Protein 1N67 (pdb70)

Sequence (332 aa):
GTDITNQLTNVTVGIDSGTTVYPHQAGYVKLNYGFSVPNSAVKGDTFKITVPKELNLNGVTSTAKVPPIMAGDQVLANGVIDSDGNVIYTFTDYVNTKDDVKATLTMPAYIDPENVKKTGNVTLATGIGSTTANKTVLVDYEKYGKFYNLSIKGTIDQIDKTNNTYRQTIYVNPSGDNVIAPVLTGNLKPNTDSNALIDQQNTSIKVYKVDNAADLSESYFVNPENFEDVTNSVNITFPNPNQYKVEFNTPDDQITTPYIVVVNGHIDPNSKGDLALRSTLYGYNSNIIWRSMSWDNEVAFNNGSGSGDGIDKPVVPEQPDEPGEIEPIPEK

CATH classification: 2.60.40.1280 (+1 more: 2.60.40.1290)

Structure (mmCIF, N/CA/C/O backbone):
data_1N67
#
_entry.id   1N67
#
_cell.length_a   38.700
_cell.length_b   80.540
_cell.length_c   113.890
_cell.angle_alpha   90.00
_cell.angle_beta   90.00
_cell.angle_gamma   90.00
#
_symmetry.space_group_name_H-M   'P 21 21 21'
#
loop_
_entity.id
_entity.type
_entity.pdbx_description
1 polymer 'Clumping Factor'
2 non-polymer 'MAGNESIUM ION'
3 water water
#
loop_
_atom_site.group_PDB
_atom_site.id
_atom_site.type_symbol
_atom_site.label_atom_id
_atom_site.label_alt_id
_atom_site.label_comp_id
_atom_site.label_asym_id
_atom_site.label_entity_id
_atom_site.label_seq_id
_atom_site.pdbx_PDB_ins_code
_atom_site.Cartn_x
_atom_site.Cartn_y
_atom_site.Cartn_z
_atom_site.occupancy
_atom_site.B_iso_or_equiv
_atom_site.auth_seq_id
_atom_site.auth_comp_id
_atom_site.auth_asym_id
_atom_site.auth_atom_id
_atom_site.pdbx_PDB_model_num
ATOM 1 N N . GLY A 1 28 ? 27.142 75.300 89.299 1.00 28.27 229 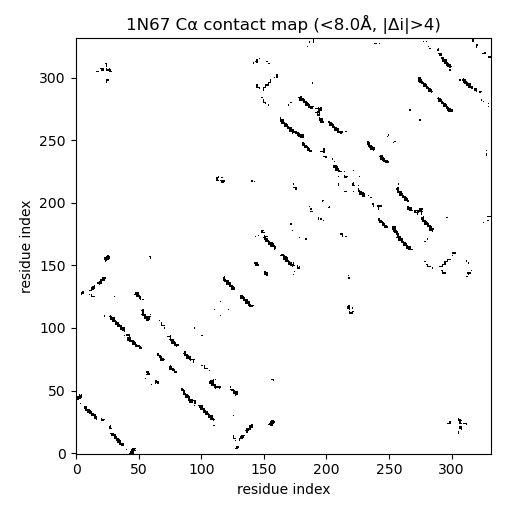GLY A N 1
ATOM 2 C CA . GLY A 1 28 ? 26.900 73.872 88.999 1.00 28.00 229 GLY A CA 1
ATOM 3 C C . GLY A 1 28 ? 25.635 73.374 89.664 1.00 28.54 229 GLY A C 1
ATOM 4 O O . GLY A 1 28 ? 25.623 72.310 90.283 1.00 29.87 229 GLY A O 1
ATOM 5 N N . THR A 1 29 ? 24.561 74.141 89.541 1.00 27.39 230 THR A N 1
ATOM 6 C CA . THR A 1 29 ? 23.296 73.748 90.141 1.00 27.37 230 THR A CA 1
ATOM 7 C C . THR A 1 29 ? 22.543 72.759 89.261 1.00 27.37 230 THR A C 1
ATOM 8 O O . THR A 1 29 ? 22.365 72.993 88.066 1.00 28.92 230 THR A O 1
ATOM 12 N N . ASP A 1 30 ? 22.105 71.653 89.854 1.00 26.90 231 ASP A N 1
ATOM 13 C CA . ASP A 1 30 ? 21.333 7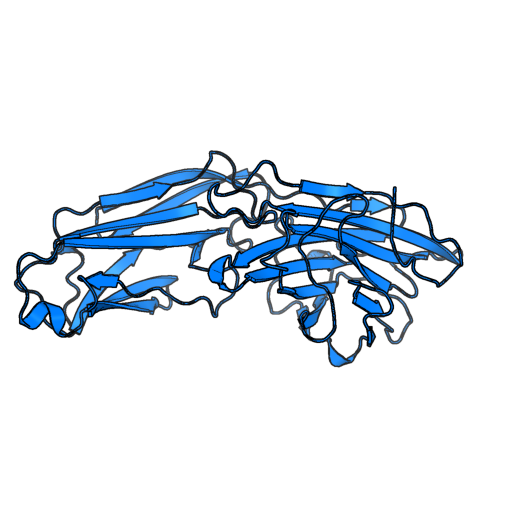0.660 89.119 1.00 25.85 231 ASP A CA 1
ATOM 14 C C . ASP A 1 30 ? 19.933 71.252 89.013 1.00 25.17 231 ASP A C 1
ATOM 15 O O . ASP A 1 30 ? 19.162 71.206 89.972 1.00 24.72 231 ASP A O 1
ATOM 20 N N . ILE A 1 31 ? 19.603 71.809 87.853 1.00 23.77 232 ILE A N 1
ATOM 21 C CA . ILE A 1 31 ? 18.294 72.425 87.669 1.00 22.12 232 ILE A CA 1
ATOM 22 C C . ILE A 1 31 ? 17.268 71.518 86.988 1.00 22.12 232 ILE A C 1
ATOM 23 O O . ILE A 1 31 ? 16.281 71.999 86.426 1.00 22.29 232 ILE A O 1
ATOM 28 N N . THR A 1 32 ? 17.493 70.207 87.054 1.00 20.82 233 THR A N 1
ATOM 29 C CA . THR A 1 32 ? 16.582 69.240 86.451 1.00 21.59 233 THR A CA 1
ATOM 30 C C . THR A 1 32 ? 15.132 69.544 86.825 1.00 22.98 233 THR A C 1
ATOM 31 O O . THR A 1 32 ? 14.252 69.596 85.960 1.00 23.44 233 THR A O 1
ATOM 35 N N . ASN A 1 33 ? 14.886 69.748 88.119 1.00 22.21 234 ASN A N 1
ATOM 36 C CA . ASN A 1 33 ? 13.537 70.027 88.598 1.00 23.71 234 ASN A CA 1
ATOM 37 C C . ASN A 1 33 ? 13.032 71.434 88.291 1.00 24.07 234 ASN A C 1
ATOM 38 O O . ASN A 1 33 ? 11.861 71.739 88.554 1.00 23.69 234 ASN A O 1
ATOM 43 N N . GLN A 1 34 ? 13.902 72.295 87.739 1.00 23.09 235 GLN A N 1
ATOM 44 C CA . GLN A 1 34 ? 13.518 73.687 87.431 1.00 23.89 235 GLN A CA 1
ATOM 45 C C . GLN A 1 34 ? 13.201 73.925 85.959 1.00 23.65 235 GLN A C 1
ATOM 46 O O . GLN A 1 34 ? 12.746 74.999 85.573 1.00 23.18 235 GLN A O 1
ATOM 52 N N . LEU A 1 35 ? 13.469 72.909 85.149 1.00 23.10 236 LEU A N 1
ATOM 53 C CA . LEU A 1 35 ? 13.132 72.936 83.735 1.00 22.28 236 LEU A CA 1
ATOM 54 C C . LEU A 1 35 ? 11.611 72.889 83.657 1.00 22.05 236 LEU A C 1
ATOM 55 O O . LEU A 1 35 ? 10.966 72.178 84.431 1.00 22.53 236 LEU A O 1
ATOM 60 N N . THR A 1 36 ? 11.034 73.653 82.738 1.00 21.66 237 THR A N 1
ATOM 61 C CA . THR A 1 36 ? 9.587 73.681 82.586 1.00 22.30 237 THR A CA 1
ATOM 62 C C . THR A 1 36 ? 9.173 73.234 81.192 1.00 22.47 237 THR A C 1
ATOM 63 O O . THR A 1 36 ? 10.019 73.079 80.313 1.00 22.28 237 THR A O 1
ATOM 67 N N . ASN A 1 37 ? 7.872 73.026 81.005 1.00 22.39 238 ASN A N 1
ATOM 68 C CA . ASN A 1 37 ? 7.322 72.591 79.723 1.00 25.35 238 ASN A CA 1
ATOM 69 C C . ASN A 1 37 ? 8.094 71.370 79.239 1.00 24.09 238 ASN A C 1
ATOM 70 O O . ASN A 1 37 ? 8.511 71.294 78.085 1.00 25.05 238 ASN A O 1
ATOM 75 N N . VAL A 1 38 ? 8.260 70.412 80.141 1.00 23.98 239 VAL A N 1
ATOM 76 C CA . VAL A 1 38 ? 9.006 69.195 79.867 1.00 23.23 239 VAL A CA 1
ATOM 77 C C . VAL A 1 38 ? 8.181 68.076 79.253 1.00 23.93 239 VAL A C 1
ATOM 78 O O . VAL A 1 38 ? 7.068 67.781 79.697 1.00 22.45 239 VAL A O 1
ATOM 82 N N . THR A 1 39 ? 8.748 67.460 78.220 1.00 24.57 240 THR A N 1
ATOM 83 C CA . THR A 1 39 ? 8.119 66.341 77.533 1.00 25.25 240 THR A CA 1
ATOM 84 C C . THR A 1 39 ? 9.196 65.300 77.270 1.00 25.83 240 THR A C 1
ATOM 85 O O . THR A 1 39 ? 10.328 65.641 76.932 1.00 24.83 240 THR A O 1
ATOM 89 N N . VAL A 1 40 ? 8.840 64.034 77.455 1.00 25.50 241 VAL A N 1
ATOM 90 C CA . VAL A 1 40 ? 9.756 62.921 77.235 1.00 25.42 241 VAL A CA 1
ATOM 91 C C . VAL A 1 40 ? 8.978 61.845 76.492 1.00 26.58 241 VAL A C 1
ATOM 92 O O . VAL A 1 40 ? 7.794 61.628 76.763 1.00 28.12 241 VAL A O 1
ATOM 96 N N . GLY A 1 41 ? 9.630 61.176 75.551 1.00 25.18 242 GLY A N 1
ATOM 97 C CA . GLY A 1 41 ? 8.941 60.144 74.803 1.00 25.48 242 GLY A CA 1
ATOM 98 C C . GLY A 1 41 ? 9.857 59.092 74.221 1.00 25.63 242 GLY A C 1
ATOM 99 O O . GLY A 1 41 ? 11.060 59.304 74.073 1.00 25.30 242 GLY A O 1
ATOM 100 N N . ILE A 1 42 ? 9.272 57.949 73.889 1.00 26.85 243 ILE A N 1
ATOM 101 C CA . ILE A 1 42 ? 10.006 56.836 73.307 1.00 27.17 243 ILE A CA 1
ATOM 102 C C . ILE A 1 42 ? 9.272 56.446 72.036 1.00 28.09 243 ILE A C 1
ATOM 103 O O . ILE A 1 42 ? 8.087 56.112 72.074 1.00 27.89 243 ILE A O 1
ATOM 108 N N . ASP A 1 43 ? 9.968 56.501 70.907 1.00 28.85 244 ASP A N 1
ATOM 109 C CA . ASP A 1 43 ? 9.347 56.167 69.635 1.00 30.62 244 ASP A CA 1
ATOM 110 C C . ASP A 1 43 ? 10.008 54.991 68.933 1.00 30.49 244 ASP A C 1
ATOM 111 O O . ASP A 1 43 ? 11.234 54.933 68.810 1.00 30.31 244 ASP A O 1
ATOM 116 N N . SER A 1 44 ? 9.179 54.059 68.472 1.00 30.37 245 SER A N 1
ATOM 117 C CA . SER A 1 44 ? 9.650 52.878 67.756 1.00 30.95 245 SER A CA 1
ATOM 118 C C . SER A 1 44 ? 8.464 51.990 67.405 1.00 30.67 245 SER A C 1
ATOM 119 O O . SER A 1 44 ? 7.328 52.270 67.792 1.00 29.09 245 SER A O 1
ATOM 122 N N . GLY A 1 45 ? 8.734 50.921 66.667 1.00 30.57 246 GLY A N 1
ATOM 123 C CA . GLY A 1 45 ? 7.676 49.998 66.308 1.00 32.20 246 GLY A CA 1
ATOM 124 C C . GLY A 1 45 ? 7.412 49.088 67.491 1.00 32.35 246 GLY A C 1
ATOM 125 O O . GLY A 1 45 ? 8.144 49.120 68.480 1.00 33.03 246 GLY A O 1
ATOM 126 N N . THR A 1 46 ? 6.364 48.280 67.406 1.00 32.33 247 THR A N 1
ATOM 127 C CA . THR A 1 46 ? 6.037 47.364 68.488 1.00 32.78 247 THR A CA 1
ATOM 128 C C . THR A 1 46 ? 7.137 46.314 68.658 1.00 32.44 247 THR A C 1
ATOM 129 O O . THR A 1 46 ? 7.306 45.752 69.738 1.00 32.01 247 THR A O 1
ATOM 133 N N . THR A 1 47 ? 7.886 46.065 67.585 1.00 32.52 248 THR A N 1
ATOM 134 C CA . THR A 1 47 ? 8.983 45.095 67.607 1.00 32.00 248 THR A CA 1
ATOM 135 C C . THR A 1 47 ? 10.294 45.751 67.167 1.00 30.27 248 THR A C 1
ATOM 136 O O . THR A 1 47 ? 10.338 46.441 66.151 1.00 30.73 248 THR A O 1
ATOM 140 N N . VAL A 1 48 ? 11.358 45.526 67.934 1.00 28.35 249 VAL A N 1
ATOM 141 C CA . VAL A 1 48 ? 12.674 46.082 67.619 1.00 25.09 249 VAL A CA 1
ATOM 142 C C . VAL A 1 48 ? 13.623 44.942 67.248 1.00 23.37 249 VAL A C 1
ATOM 143 O O . VAL A 1 48 ? 13.669 43.925 67.934 1.00 23.41 249 VAL A O 1
ATOM 147 N N . TYR A 1 49 ? 14.378 45.118 66.167 1.00 22.44 250 TYR A N 1
ATOM 148 C CA . TYR A 1 49 ? 15.310 44.094 65.696 1.00 22.40 250 TYR A CA 1
ATOM 149 C C . TYR A 1 49 ? 16.767 44.547 65.801 1.00 20.31 250 TYR A C 1
ATOM 150 O O . TYR A 1 49 ? 17.320 45.098 64.853 1.00 19.18 250 TYR A O 1
ATOM 159 N N . PRO A 1 50 ? 17.415 44.292 66.951 1.00 20.51 251 PRO A N 1
ATOM 160 C CA . PRO A 1 50 ? 18.811 44.690 67.156 1.00 20.12 251 PRO A CA 1
ATOM 161 C C . PRO A 1 50 ? 19.768 44.258 66.047 1.00 20.04 251 PRO A C 1
ATOM 162 O O . PRO A 1 50 ? 20.693 44.988 65.699 1.00 19.84 251 PRO A O 1
ATOM 166 N N . HIS A 1 51 ? 19.547 43.079 65.480 1.00 18.59 252 HIS A N 1
ATOM 167 C CA . HIS A 1 51 ? 20.451 42.605 64.437 1.00 17.97 252 HIS A CA 1
ATOM 168 C C . HIS A 1 51 ? 20.120 43.066 63.022 1.00 18.46 252 HIS A C 1
ATOM 169 O O . HIS A 1 51 ? 20.714 42.602 62.054 1.00 17.85 252 HIS A O 1
ATOM 176 N N . GLN A 1 52 ? 19.178 43.991 62.840 1.00 18.81 253 GLN A N 1
ATOM 177 C CA . GLN A 1 52 ? 18.824 44.681 61.606 1.00 20.10 253 GLN A CA 1
ATOM 178 C C . GLN A 1 52 ? 19.010 46.187 61.744 1.00 21.14 253 GLN A C 1
ATOM 179 O O . GLN A 1 52 ? 18.289 46.992 61.248 1.00 21.60 253 GLN A O 1
ATOM 185 N N . ALA A 1 53 ? 20.022 46.444 62.671 1.00 21.88 254 ALA A N 1
ATOM 186 C CA . ALA A 1 53 ? 20.376 47.826 63.002 1.00 23.40 254 ALA A CA 1
ATOM 187 C C . ALA A 1 53 ? 19.210 48.605 63.610 1.00 24.86 254 ALA A C 1
ATOM 188 O O . ALA A 1 53 ? 19.123 49.822 63.454 1.00 24.30 254 ALA A O 1
ATOM 190 N N . GLY A 1 54 ? 18.330 47.898 64.315 1.00 25.69 255 GLY A N 1
ATOM 191 C CA . GLY A 1 54 ? 17.173 48.531 64.918 1.00 25.12 255 GLY A CA 1
ATOM 192 C C . GLY A 1 54 ? 17.432 49.246 66.231 1.00 26.07 255 GLY A C 1
ATOM 193 O O . GLY A 1 54 ? 18.269 48.831 67.038 1.00 25.78 255 GLY A O 1
ATOM 194 N N . TYR A 1 55 ? 16.706 50.335 66.450 1.00 25.20 256 TYR A N 1
ATOM 195 C CA . TYR A 1 55 ? 16.855 51.098 67.679 1.00 25.31 256 TYR A CA 1
ATOM 196 C C . TYR A 1 55 ? 15.582 51.879 67.954 1.00 24.32 256 TYR A C 1
ATOM 197 O O . TYR A 1 55 ? 14.691 51.947 67.107 1.00 23.00 256 TYR A O 1
ATOM 206 N N . VAL A 1 56 ? 15.496 52.454 69.148 1.00 23.43 257 VAL A N 1
ATOM 207 C CA . VAL A 1 56 ? 14.341 53.256 69.526 1.00 23.82 257 VAL A CA 1
ATOM 208 C C . VAL A 1 56 ? 14.843 54.689 69.590 1.00 24.64 257 VAL A C 1
ATOM 209 O O . VAL A 1 56 ? 16.047 54.922 69.719 1.00 24.52 257 VAL A O 1
ATOM 213 N N . LYS A 1 57 ? 13.936 55.650 69.475 1.00 24.57 258 LYS A N 1
ATOM 214 C CA . LYS A 1 57 ? 14.332 57.050 69.543 1.00 25.62 258 LYS A CA 1
ATOM 215 C C . LYS A 1 57 ? 13.842 57.663 70.843 1.00 24.81 258 LYS A C 1
ATOM 216 O O . LYS A 1 57 ? 12.648 57.619 71.147 1.00 25.72 258 LYS A O 1
ATOM 222 N N . LEU A 1 58 ? 14.771 58.209 71.620 1.00 23.56 259 LEU A N 1
ATOM 223 C CA . LEU A 1 58 ? 14.419 58.856 72.877 1.00 23.03 259 LEU A CA 1
ATOM 224 C C . LEU A 1 58 ? 14.369 60.350 72.592 1.00 24.36 259 LEU A C 1
ATOM 225 O O . LEU A 1 58 ? 15.338 60.916 72.086 1.00 23.75 259 LEU A O 1
ATOM 230 N N . ASN A 1 59 ? 13.239 60.987 72.897 1.00 24.49 260 ASN A N 1
ATOM 231 C CA . ASN A 1 59 ? 13.101 62.415 72.646 1.00 23.62 260 ASN A CA 1
ATOM 232 C C . ASN A 1 59 ? 12.824 63.193 73.920 1.00 22.29 260 ASN A C 1
ATOM 233 O O . ASN A 1 59 ? 12.110 62.723 74.810 1.00 23.39 260 ASN A O 1
ATOM 238 N N . TYR A 1 60 ? 13.388 64.390 73.988 1.00 21.23 261 TYR A N 1
ATOM 239 C CA . TYR A 1 60 ? 13.214 65.257 75.140 1.00 22.02 261 TYR A CA 1
ATOM 240 C C . TYR A 1 60 ? 12.951 66.687 74.684 1.00 21.15 261 TYR A C 1
ATOM 241 O O . TYR A 1 60 ? 13.464 67.130 73.659 1.00 21.31 261 TYR A O 1
ATOM 250 N N . GLY A 1 61 ? 12.137 67.398 75.453 1.00 19.90 262 GLY A N 1
ATOM 251 C CA . GLY A 1 61 ? 11.827 68.777 75.137 1.00 19.91 262 GLY A CA 1
ATOM 252 C C . GLY A 1 61 ? 11.673 69.519 76.448 1.00 20.70 262 GLY A C 1
ATOM 253 O O . GLY A 1 61 ? 11.129 68.965 77.407 1.00 19.69 262 GLY A O 1
ATOM 254 N N . PHE A 1 62 ? 12.147 70.758 76.506 1.00 20.77 263 PHE A N 1
ATOM 255 C CA . PHE A 1 62 ? 12.038 71.531 77.736 1.00 22.55 263 PHE A CA 1
ATOM 256 C C . PHE A 1 62 ? 12.392 72.997 77.567 1.00 22.26 263 PHE A C 1
ATOM 257 O O . PHE A 1 62 ? 13.113 73.374 76.645 1.00 22.84 263 PHE A O 1
ATOM 265 N N . SER A 1 63 ? 11.867 73.821 78.469 1.00 22.02 264 SER A N 1
ATOM 266 C CA . SER A 1 63 ? 12.161 75.245 78.465 1.00 22.27 264 SER A CA 1
ATOM 267 C C . SER A 1 63 ? 13.163 75.470 79.588 1.00 21.81 264 SER A C 1
ATOM 268 O O . SER A 1 63 ? 13.006 74.930 80.688 1.00 23.15 264 SER A O 1
ATOM 271 N N . VAL A 1 64 ? 14.199 76.251 79.309 1.00 22.16 265 VAL A N 1
ATOM 272 C CA . VAL A 1 64 ? 15.218 76.545 80.309 1.00 22.55 265 VAL A CA 1
ATOM 273 C C . VAL A 1 64 ? 14.837 77.811 81.081 1.00 23.10 265 VAL A C 1
ATOM 274 O O . VAL A 1 64 ? 14.500 78.832 80.482 1.00 23.62 265 VAL A O 1
ATOM 278 N N . PRO A 1 65 ? 14.862 77.757 82.423 1.00 23.01 266 PRO A N 1
ATOM 279 C CA . PRO A 1 65 ? 14.507 78.962 83.183 1.00 22.88 266 PRO A CA 1
ATOM 280 C C . PRO A 1 65 ? 15.565 80.034 82.933 1.00 22.56 266 PRO A C 1
ATOM 281 O O . PRO A 1 65 ? 16.739 79.711 82.767 1.00 20.11 266 PRO A O 1
ATOM 285 N N . ASN A 1 66 ? 15.159 81.301 82.910 1.00 22.88 267 ASN A N 1
ATOM 286 C CA . ASN A 1 66 ? 16.104 82.384 82.669 1.00 22.70 267 ASN A CA 1
ATOM 287 C C . ASN A 1 66 ? 17.123 82.514 83.789 1.00 23.68 267 ASN A C 1
ATOM 288 O O . ASN A 1 66 ? 18.160 83.163 83.628 1.00 23.63 267 ASN A O 1
ATOM 293 N N . SER A 1 67 ? 16.827 81.889 84.921 1.00 23.45 268 SER A N 1
ATOM 294 C CA . SER A 1 67 ? 17.723 81.923 86.072 1.00 22.71 268 SER A CA 1
ATOM 295 C C . SER A 1 67 ? 18.958 81.051 85.845 1.00 22.70 268 SER A C 1
ATOM 296 O O . SER A 1 67 ? 19.942 81.148 86.577 1.00 21.77 268 SER A O 1
ATOM 299 N N . ALA A 1 68 ? 18.908 80.199 84.826 1.00 22.35 269 ALA A N 1
ATOM 300 C CA . ALA A 1 68 ? 20.029 79.311 84.538 1.00 23.60 269 ALA A CA 1
ATOM 301 C C . ALA A 1 68 ? 21.292 80.082 84.167 1.00 23.95 269 ALA A C 1
ATOM 302 O O . ALA A 1 68 ? 21.223 81.151 83.565 1.00 24.48 269 ALA A O 1
ATOM 304 N N . VAL A 1 69 ? 22.446 79.530 84.530 1.00 24.10 270 VAL A N 1
ATOM 305 C CA . VAL A 1 69 ? 23.726 80.155 84.217 1.00 24.54 270 VAL A CA 1
ATOM 306 C C . VAL A 1 69 ? 24.705 79.090 83.749 1.00 25.62 270 VAL A C 1
ATOM 307 O O . VAL A 1 69 ? 24.496 77.898 83.994 1.00 25.04 270 VAL A O 1
ATOM 311 N N . LYS A 1 70 ? 25.769 79.517 83.074 1.00 25.69 271 LYS A N 1
ATOM 312 C CA . LYS A 1 70 ? 26.776 78.582 82.596 1.00 26.25 271 LYS A CA 1
ATOM 313 C C . LYS A 1 70 ? 27.172 77.676 83.753 1.00 26.40 271 LYS A C 1
ATOM 314 O O . LYS A 1 70 ? 27.335 78.142 84.880 1.00 26.14 271 LYS A O 1
ATOM 320 N N . GLY A 1 71 ? 27.313 76.383 83.477 1.00 26.13 272 GLY A N 1
ATOM 321 C CA . GLY A 1 71 ? 27.691 75.450 84.525 1.00 25.27 272 GLY A CA 1
ATOM 322 C C . GLY A 1 71 ? 26.533 74.658 85.105 1.00 23.53 272 GLY A C 1
ATOM 323 O O . GLY A 1 71 ? 26.734 73.557 85.621 1.00 23.41 272 GLY A O 1
ATOM 324 N N . ASP A 1 72 ? 25.321 75.203 85.042 1.00 22.91 273 ASP A N 1
ATOM 325 C CA . ASP A 1 72 ? 24.176 74.480 85.577 1.00 21.70 273 ASP A CA 1
ATOM 326 C C . ASP A 1 72 ? 23.978 73.214 84.761 1.00 21.89 273 ASP A C 1
ATOM 327 O O . ASP A 1 72 ? 24.368 73.153 83.593 1.00 21.88 273 ASP A O 1
ATOM 332 N N . THR A 1 73 ? 23.366 72.205 85.369 1.00 21.45 274 THR A N 1
ATOM 333 C CA . THR A 1 73 ? 23.158 70.933 84.679 1.00 22.24 274 THR A CA 1
ATOM 334 C C . THR A 1 73 ? 21.760 70.365 84.868 1.00 21.49 274 THR A C 1
ATOM 335 O O . THR A 1 73 ? 20.949 70.890 85.636 1.00 21.09 274 THR A O 1
ATOM 339 N N . PHE A 1 74 ? 21.486 69.285 84.144 1.00 21.89 275 PHE A N 1
ATOM 340 C CA . PHE A 1 74 ? 20.228 68.571 84.271 1.00 20.90 275 PHE A CA 1
ATOM 341 C C . PHE A 1 74 ? 20.533 67.125 83.904 1.00 21.50 275 PHE A C 1
ATOM 342 O O . PHE A 1 74 ? 21.463 66.852 83.137 1.00 21.59 275 PHE A O 1
ATOM 350 N N . LYS A 1 75 ? 19.774 66.199 84.474 1.00 20.44 276 LYS A N 1
ATOM 351 C CA . LYS A 1 75 ? 20.013 64.782 84.239 1.00 20.40 276 LYS A CA 1
ATOM 352 C C . LYS A 1 75 ? 18.918 64.053 83.494 1.00 19.29 276 LYS A C 1
ATOM 353 O O . LYS A 1 75 ? 17.730 64.260 83.745 1.00 20.14 276 LYS A O 1
ATOM 359 N N . ILE A 1 76 ? 19.331 63.196 82.568 1.00 18.46 277 ILE A N 1
ATOM 360 C CA . ILE A 1 76 ? 18.387 62.379 81.831 1.00 19.09 277 ILE A CA 1
ATOM 361 C C . ILE A 1 76 ? 18.541 60.969 82.393 1.00 19.88 277 ILE A C 1
ATOM 362 O O . ILE A 1 76 ? 19.645 60.405 82.404 1.00 18.38 277 ILE A O 1
ATOM 367 N N . THR A 1 77 ? 17.437 60.423 82.891 1.00 19.18 278 THR A N 1
ATOM 368 C CA . THR A 1 77 ? 17.425 59.083 83.452 1.00 19.48 278 THR A CA 1
ATOM 369 C C . THR A 1 77 ? 17.358 58.073 82.312 1.00 19.75 278 THR A C 1
ATOM 370 O O . THR A 1 77 ? 16.393 58.048 81.549 1.00 20.40 278 THR A O 1
ATOM 374 N N . VAL A 1 78 ? 18.402 57.254 82.204 1.00 19.57 279 VAL A N 1
ATOM 375 C CA . VAL A 1 78 ? 18.522 56.250 81.150 1.00 20.93 279 VAL A CA 1
ATOM 376 C C . VAL A 1 78 ? 18.381 54.824 81.687 1.00 20.74 279 VAL A C 1
ATOM 377 O O . VAL A 1 78 ? 19.035 54.455 82.664 1.00 21.43 279 VAL A O 1
ATOM 381 N N . PRO A 1 79 ? 17.527 54.005 81.050 1.00 21.65 280 PRO A N 1
ATOM 382 C CA . PRO A 1 79 ? 17.304 52.613 81.465 1.00 22.67 280 PRO A CA 1
ATOM 383 C C . PRO A 1 79 ? 18.505 51.748 81.071 1.00 23.60 280 PRO A C 1
ATOM 384 O O . PRO A 1 79 ? 19.106 51.972 80.021 1.00 23.36 280 PRO A O 1
ATOM 388 N N . LYS A 1 80 ? 18.854 50.764 81.898 1.00 23.17 281 LYS A N 1
ATOM 389 C CA . LYS A 1 80 ? 20.001 49.916 81.595 1.00 22.94 281 LYS A CA 1
ATOM 390 C C . LYS A 1 80 ? 19.774 48.997 80.398 1.00 22.45 281 LYS A C 1
ATOM 391 O O . LYS A 1 80 ? 20.723 48.419 79.867 1.00 20.95 281 LYS A O 1
ATOM 397 N N . GLU A 1 81 ? 18.520 48.870 79.972 1.00 21.30 282 GLU A N 1
ATOM 398 C CA . GLU A 1 81 ? 18.188 48.024 78.834 1.00 22.04 282 GLU A CA 1
ATOM 399 C C . GLU A 1 81 ? 18.606 48.651 77.504 1.00 21.74 282 GLU A C 1
ATOM 400 O O . GLU A 1 81 ? 18.534 48.001 76.459 1.00 20.73 282 GLU A O 1
ATOM 406 N N . LEU A 1 82 ? 19.042 49.908 77.542 1.00 21.00 283 LEU A N 1
ATOM 407 C CA . LEU A 1 82 ? 19.453 50.595 76.322 1.00 20.95 283 LEU A CA 1
ATOM 408 C C . LEU A 1 82 ? 20.900 51.065 76.335 1.00 21.96 283 LEU A C 1
ATOM 409 O O . LEU A 1 82 ? 21.478 51.322 77.388 1.00 22.07 283 LEU A O 1
ATOM 414 N N . ASN A 1 83 ? 21.470 51.165 75.139 1.00 22.32 284 ASN A N 1
ATOM 415 C CA . ASN A 1 83 ? 22.830 51.651 74.934 1.00 22.98 284 ASN A CA 1
ATOM 416 C C . ASN A 1 83 ? 22.622 52.886 74.064 1.00 22.97 284 ASN A C 1
ATOM 417 O O . ASN A 1 83 ? 22.154 52.785 72.930 1.00 21.98 284 ASN A O 1
ATOM 422 N N . LEU A 1 84 ? 22.954 54.050 74.604 1.00 21.77 285 LEU A N 1
ATOM 423 C CA . LEU A 1 84 ? 22.760 55.301 73.885 1.00 22.76 285 LEU A CA 1
ATOM 424 C C . LEU A 1 84 ? 23.690 55.581 72.704 1.00 21.70 285 LEU A C 1
ATOM 425 O O . LEU A 1 84 ? 24.889 55.318 72.755 1.00 21.18 285 LEU A O 1
ATOM 430 N N . ASN A 1 85 ? 23.091 56.116 71.642 1.00 23.10 286 ASN A N 1
ATOM 431 C CA . ASN A 1 85 ? 23.786 56.542 70.430 1.00 23.48 286 ASN A CA 1
ATOM 432 C C . ASN A 1 85 ? 24.596 55.537 69.616 1.00 23.73 286 ASN A C 1
ATOM 433 O O . ASN A 1 85 ? 25.040 55.855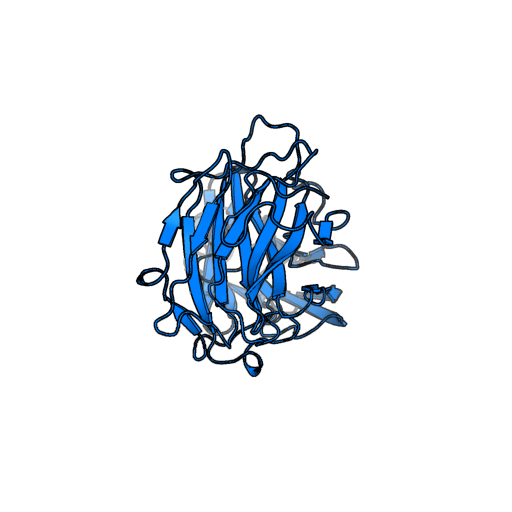 68.513 1.00 24.97 286 ASN A O 1
ATOM 438 N N . GLY A 1 86 ? 24.798 54.339 70.143 1.00 23.99 287 GLY A N 1
ATOM 439 C CA . GLY A 1 86 ? 25.563 53.346 69.409 1.00 25.32 287 GLY A CA 1
ATOM 440 C C . GLY A 1 86 ? 25.681 52.078 70.219 1.00 26.17 287 GLY A C 1
ATOM 441 O O . GLY A 1 86 ? 25.336 52.076 71.401 1.00 27.32 287 GLY A O 1
ATOM 442 N N . VAL A 1 87 ? 26.167 51.002 69.605 1.00 24.97 288 VAL A N 1
ATOM 443 C CA . VAL A 1 87 ? 26.300 49.739 70.322 1.00 26.07 288 VAL A CA 1
ATOM 444 C C . VAL A 1 87 ? 27.636 49.612 71.059 1.00 27.61 288 VAL A C 1
ATOM 445 O O . VAL A 1 87 ? 27.850 48.646 71.790 1.00 28.48 288 VAL A O 1
ATOM 449 N N . THR A 1 88 ? 28.528 50.583 70.875 1.00 28.08 289 THR A N 1
ATOM 450 C CA . THR A 1 88 ? 29.822 50.545 71.553 1.00 30.23 289 THR A CA 1
ATOM 451 C C . THR A 1 88 ? 29.944 51.661 72.593 1.00 32.52 289 THR A C 1
ATOM 452 O O . THR A 1 88 ? 29.181 52.628 72.573 1.00 33.11 289 THR A O 1
ATOM 456 N N . SER A 1 89 ? 30.905 51.517 73.504 1.00 34.25 290 SER A N 1
ATOM 457 C CA . SER A 1 89 ? 31.136 52.499 74.563 1.00 35.37 290 SER A CA 1
ATOM 458 C C . SER A 1 89 ? 31.634 53.854 74.064 1.00 35.62 290 SER A C 1
ATOM 459 O O . SER A 1 89 ? 31.565 54.849 74.787 1.00 36.06 290 SER A O 1
ATOM 462 N N . THR A 1 90 ? 32.132 53.899 72.835 1.00 35.82 291 THR A N 1
ATOM 463 C CA . THR A 1 90 ? 32.651 55.149 72.291 1.00 35.23 291 THR A CA 1
ATOM 464 C C . THR A 1 90 ? 31.598 56.027 71.620 1.00 34.34 291 THR A C 1
ATOM 465 O O . THR A 1 90 ? 31.915 57.113 71.125 1.00 33.54 291 THR A O 1
ATOM 469 N N . ALA A 1 91 ? 30.349 55.566 71.601 1.00 32.62 292 ALA A N 1
ATOM 470 C CA . ALA A 1 91 ? 29.277 56.342 70.982 1.00 31.45 292 ALA A CA 1
ATOM 471 C C . ALA A 1 91 ? 29.269 57.754 71.562 1.00 30.56 292 ALA A C 1
ATOM 472 O O . ALA A 1 91 ? 29.448 57.938 72.764 1.00 31.66 292 ALA A O 1
ATOM 474 N N . LYS A 1 92 ? 29.058 58.746 70.703 1.00 30.73 293 LYS A N 1
ATOM 475 C CA . LYS A 1 92 ? 29.048 60.145 71.125 1.00 30.90 293 LYS A CA 1
ATOM 476 C C . LYS A 1 92 ? 27.699 60.638 71.640 1.00 30.07 293 LYS A C 1
ATOM 477 O O . LYS A 1 92 ? 26.655 60.334 71.062 1.00 29.62 293 LYS A O 1
ATOM 483 N N . VAL A 1 93 ? 27.727 61.407 72.724 1.00 28.21 294 VAL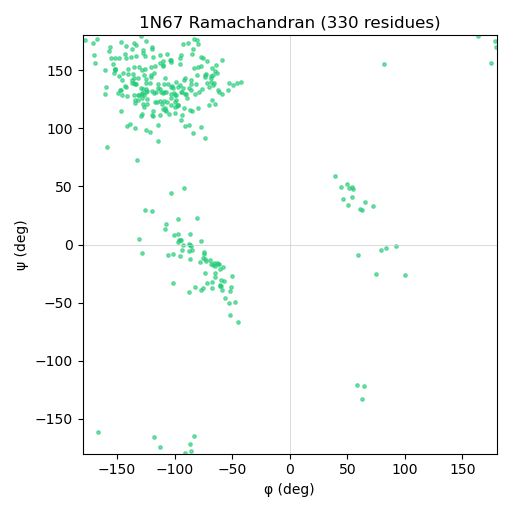 A N 1
ATOM 484 C CA . VAL A 1 93 ? 26.505 61.990 73.265 1.00 26.65 294 VAL A CA 1
ATOM 485 C C . VAL A 1 93 ? 26.332 63.293 72.488 1.00 25.73 294 VAL A C 1
ATOM 486 O O . VAL A 1 93 ? 27.161 64.197 72.583 1.00 24.06 294 VAL A O 1
ATOM 490 N N . PRO A 1 94 ? 25.252 63.407 71.704 1.00 25.62 295 PRO A N 1
ATOM 491 C CA . PRO A 1 94 ? 25.040 64.630 70.925 1.00 25.24 295 PRO A CA 1
ATOM 492 C C . PRO A 1 94 ? 24.776 65.884 71.744 1.00 25.66 295 PRO A C 1
ATOM 493 O O . PRO A 1 94 ? 24.060 65.849 72.742 1.00 25.13 295 PRO A O 1
ATOM 497 N N . PRO A 1 95 ? 25.367 67.015 71.336 1.00 24.79 296 PRO A N 1
ATOM 498 C CA . PRO A 1 95 ? 25.131 68.246 72.090 1.00 24.19 296 PRO A CA 1
ATOM 499 C C . PRO A 1 95 ? 23.758 68.817 71.767 1.00 23.61 296 PRO A C 1
ATOM 500 O O . PRO A 1 95 ? 23.210 68.573 70.689 1.00 23.05 296 PRO A O 1
ATOM 504 N N . ILE A 1 96 ? 23.197 69.561 72.710 1.00 21.86 297 ILE A N 1
ATOM 505 C CA . ILE A 1 96 ? 21.900 70.188 72.513 1.00 21.28 297 ILE A CA 1
ATOM 506 C C . ILE A 1 96 ? 22.172 71.564 71.922 1.00 21.01 297 ILE A C 1
ATOM 507 O O . ILE A 1 96 ? 22.980 72.327 72.444 1.00 20.15 297 ILE A O 1
ATOM 512 N N . MET A 1 97 ? 21.493 71.879 70.829 1.00 22.49 298 MET A N 1
ATOM 513 C CA . MET A 1 97 ? 21.709 73.150 70.152 1.00 22.97 298 MET A CA 1
ATOM 514 C C . MET A 1 97 ? 20.648 74.214 70.391 1.00 23.39 298 MET A C 1
ATOM 515 O O . MET A 1 97 ? 19.508 73.917 70.736 1.00 24.78 298 MET A O 1
ATOM 520 N N . ALA A 1 98 ? 21.058 75.461 70.189 1.00 23.95 299 ALA A N 1
ATOM 521 C CA . ALA A 1 98 ? 20.193 76.633 70.292 1.00 24.81 299 ALA A CA 1
ATOM 522 C C . ALA A 1 98 ? 20.573 77.422 69.037 1.00 24.26 299 ALA A C 1
ATOM 523 O O . ALA A 1 98 ? 21.588 78.114 69.016 1.00 23.06 299 ALA A O 1
ATOM 525 N N . GLY A 1 99 ? 19.764 77.340 67.987 1.00 25.49 300 GLY A N 1
ATOM 526 C CA . GLY A 1 99 ? 20.104 77.996 66.755 1.00 25.21 300 GLY A CA 1
ATOM 527 C C . GLY A 1 99 ? 21.359 77.304 66.260 1.00 25.32 300 GLY A C 1
ATOM 528 O O . GLY A 1 99 ? 21.349 76.088 66.045 1.00 26.58 300 GLY A O 1
ATOM 529 N N . ASP A 1 100 ? 22.472 78.050 66.055 1.00 24.03 301 ASP A N 1
ATOM 530 C CA . ASP A 1 100 ? 23.749 77.437 65.634 1.00 24.83 301 ASP A CA 1
ATOM 531 C C . ASP A 1 100 ? 24.802 77.431 66.776 1.00 25.10 301 ASP A C 1
ATOM 532 O O . ASP A 1 100 ? 25.985 77.191 66.545 1.00 24.28 301 ASP A O 1
ATOM 537 N N . GLN A 1 101 ? 24.341 77.705 67.999 1.00 23.98 302 GLN A N 1
ATOM 538 C CA . GLN A 1 101 ? 25.201 77.729 69.180 1.00 25.01 302 GLN A CA 1
ATOM 539 C C . GLN A 1 101 ? 24.899 76.514 70.119 1.00 24.28 302 GLN A C 1
ATOM 540 O O . GLN A 1 101 ? 23.747 76.147 70.310 1.00 23.60 302 GLN A O 1
ATOM 546 N N . VAL A 1 102 ? 25.956 75.892 70.651 1.00 22.81 303 VAL A N 1
ATOM 547 C CA . VAL A 1 102 ? 25.817 74.763 71.593 1.00 22.44 303 VAL A CA 1
ATOM 548 C C . VAL A 1 102 ? 25.159 75.256 72.877 1.00 22.16 303 VAL A C 1
ATOM 549 O O . VAL A 1 102 ? 25.682 76.154 73.537 1.00 22.06 303 VAL A O 1
ATOM 553 N N . LEU A 1 103 ? 24.010 74.678 73.220 1.00 20.28 304 LEU A N 1
ATOM 554 C CA . LEU A 1 103 ? 23.292 75.058 74.432 1.00 19.93 304 LEU A CA 1
ATOM 555 C C . LEU A 1 103 ? 23.805 74.232 75.610 1.00 20.30 304 LEU A C 1
ATOM 556 O O . LEU A 1 103 ? 23.979 74.751 76.709 1.00 20.41 304 LEU A O 1
ATOM 561 N N . ALA A 1 104 ? 24.046 72.946 75.370 1.00 21.04 305 ALA A N 1
ATOM 562 C CA . ALA A 1 104 ? 24.541 72.057 76.415 1.00 21.62 305 ALA A CA 1
ATOM 563 C C . ALA A 1 104 ? 25.378 70.906 75.874 1.00 22.74 305 ALA A C 1
ATOM 564 O O . ALA A 1 104 ? 25.170 70.426 74.749 1.00 22.28 305 ALA A O 1
ATOM 566 N N . ASN A 1 105 ? 26.325 70.469 76.700 1.00 21.48 306 ASN A N 1
ATOM 567 C CA . ASN A 1 105 ? 27.217 69.366 76.380 1.00 22.35 306 ASN A CA 1
ATOM 568 C C . ASN A 1 105 ? 26.941 68.246 77.378 1.00 22.56 306 ASN A C 1
ATOM 569 O O . ASN A 1 105 ? 26.890 68.481 78.589 1.00 23.18 306 ASN A O 1
ATOM 574 N N . GLY A 1 106 ? 26.764 67.028 76.877 1.00 23.11 307 GLY A N 1
ATOM 575 C CA . GLY A 1 106 ? 26.453 65.924 77.768 1.00 22.74 307 GLY A CA 1
ATOM 576 C C . GLY A 1 106 ? 27.492 64.836 77.937 1.00 24.12 307 GLY A C 1
ATOM 577 O O . GLY A 1 106 ? 28.348 64.611 77.077 1.00 23.98 307 GLY A O 1
ATOM 578 N N . VAL A 1 107 ? 27.399 64.146 79.067 1.00 24.53 308 VAL A N 1
ATOM 579 C CA . VAL A 1 107 ? 28.308 63.057 79.386 1.00 25.95 308 VAL A CA 1
ATOM 580 C C . VAL A 1 107 ? 27.537 61.983 80.145 1.00 25.89 308 VAL A C 1
ATOM 581 O O . VAL A 1 107 ? 26.601 62.286 80.880 1.00 26.26 308 VAL A O 1
ATOM 585 N N . ILE A 1 108 ? 27.918 60.728 79.948 1.00 25.51 309 ILE A N 1
ATOM 586 C CA . ILE A 1 108 ? 27.260 59.620 80.625 1.00 26.15 309 ILE A CA 1
ATOM 587 C C . ILE A 1 108 ? 27.976 59.379 81.949 1.00 26.34 309 ILE A C 1
ATOM 588 O O . ILE A 1 108 ? 29.193 59.205 81.971 1.00 25.59 309 ILE A O 1
ATOM 593 N N . ASP A 1 109 ? 27.230 59.382 83.051 1.00 27.14 310 ASP A N 1
ATOM 594 C CA . ASP A 1 109 ? 27.840 59.160 84.359 1.00 28.06 310 ASP A CA 1
ATOM 595 C C . ASP A 1 109 ? 27.974 57.678 84.701 1.00 28.44 310 ASP A C 1
ATOM 596 O O . ASP A 1 109 ? 27.630 56.812 83.899 1.00 28.06 310 ASP A O 1
ATOM 601 N N . SER A 1 110 ? 28.478 57.395 85.899 1.00 29.69 311 SER A N 1
ATOM 602 C CA . SER A 1 110 ? 28.681 56.019 86.346 1.00 29.79 311 SER A CA 1
ATOM 603 C C . SER A 1 110 ? 27.404 55.186 86.458 1.00 30.66 311 SER A C 1
ATOM 604 O O . SER A 1 110 ? 27.472 53.956 86.518 1.00 30.97 311 SER A O 1
ATOM 607 N N . ASP A 1 111 ? 26.245 55.841 86.490 1.00 30.48 312 ASP A N 1
ATOM 608 C CA . ASP A 1 111 ? 24.972 55.124 86.589 1.00 29.94 312 ASP A CA 1
ATOM 609 C C . ASP A 1 111 ? 24.364 54.866 85.217 1.00 29.26 312 ASP A C 1
ATOM 610 O O . ASP A 1 111 ? 23.333 54.200 85.097 1.00 28.94 312 ASP A O 1
ATOM 615 N N . GLY A 1 112 ? 24.998 55.403 84.184 1.00 28.13 313 GLY A N 1
ATOM 616 C CA . GLY A 1 112 ? 24.482 55.218 82.842 1.00 25.78 313 GLY A CA 1
ATOM 617 C C . GLY A 1 112 ? 23.562 56.359 82.448 1.00 25.44 313 GLY A C 1
ATOM 618 O O . GLY A 1 112 ? 23.043 56.389 81.337 1.00 25.53 313 GLY A O 1
ATOM 619 N N . ASN A 1 113 ? 23.347 57.302 83.360 1.00 23.76 314 ASN A N 1
ATOM 620 C CA . ASN A 1 113 ? 22.486 58.437 83.052 1.00 24.48 314 ASN A CA 1
ATOM 621 C C . ASN A 1 113 ? 23.303 59.508 82.333 1.00 23.80 314 ASN A C 1
ATOM 622 O O . ASN A 1 113 ? 24.534 59.475 82.345 1.00 23.45 314 ASN A O 1
ATOM 627 N N . VAL A 1 114 ? 22.621 60.457 81.702 1.00 22.92 315 VAL A N 1
ATOM 628 C CA . VAL A 1 114 ? 23.324 61.513 80.991 1.00 21.61 315 VAL A CA 1
ATOM 629 C C . VAL A 1 114 ? 23.235 62.843 81.727 1.00 21.14 315 VAL A C 1
ATOM 630 O O . VAL A 1 114 ? 22.156 63.272 82.142 1.00 21.31 315 VAL A O 1
ATOM 634 N N . ILE A 1 115 ? 24.380 63.489 81.887 1.00 20.59 316 ILE A N 1
ATOM 635 C CA . ILE A 1 115 ? 24.440 64.783 82.547 1.00 21.05 316 ILE A CA 1
ATOM 636 C C . ILE A 1 115 ? 24.762 65.843 81.496 1.00 20.38 316 ILE A C 1
ATOM 637 O O . ILE A 1 115 ? 25.817 65.798 80.861 1.00 20.73 316 ILE A O 1
ATOM 642 N N . TYR A 1 116 ? 23.842 66.775 81.282 1.00 19.83 317 TYR A N 1
ATOM 643 C CA . TYR A 1 116 ? 24.090 67.849 80.332 1.00 20.36 317 TYR A CA 1
ATOM 644 C C . TYR A 1 116 ? 24.462 69.104 81.107 1.00 20.88 317 TYR A C 1
ATOM 645 O O . TYR A 1 116 ? 23.823 69.436 82.102 1.00 21.21 317 TYR A O 1
ATOM 654 N N . THR A 1 117 ? 25.506 69.787 80.653 1.00 21.22 318 THR A N 1
ATOM 655 C CA . THR A 1 117 ? 25.963 71.015 81.290 1.00 22.81 318 THR A CA 1
ATOM 656 C C . THR A 1 117 ? 25.787 72.198 80.338 1.00 23.22 318 THR A C 1
ATOM 657 O O . THR A 1 117 ? 26.328 72.205 79.225 1.00 22.66 318 THR A O 1
ATOM 661 N N . PHE A 1 118 ? 25.032 73.200 80.782 1.00 23.35 319 PHE A N 1
ATOM 662 C CA . PHE A 1 118 ? 24.779 74.376 79.961 1.00 22.85 319 PHE A CA 1
ATOM 663 C C . PHE A 1 118 ? 26.009 75.241 79.729 1.00 22.38 319 PHE A C 1
ATOM 664 O O . PHE A 1 118 ? 26.853 75.395 80.610 1.00 21.91 319 PHE A O 1
ATOM 672 N N . THR A 1 119 ? 26.090 75.797 78.524 1.00 22.00 320 THR A N 1
ATOM 673 C CA . THR A 1 119 ? 27.182 76.671 78.113 1.00 22.84 320 THR A CA 1
ATOM 674 C C . THR A 1 119 ? 26.844 78.103 78.530 1.00 23.69 320 THR A C 1
ATOM 675 O O . THR A 1 119 ? 25.858 78.330 79.228 1.00 23.45 320 THR A O 1
ATOM 679 N N . ASP A 1 120 ? 27.643 79.075 78.097 1.00 24.94 321 ASP A N 1
ATOM 680 C CA . ASP A 1 120 ? 27.359 80.459 78.466 1.00 25.65 321 ASP A CA 1
ATOM 681 C C . ASP A 1 120 ? 26.213 81.049 77.640 1.00 24.63 321 ASP A C 1
ATOM 682 O O . ASP A 1 120 ? 25.870 82.218 77.789 1.00 25.04 321 ASP A O 1
ATOM 687 N N . TYR A 1 121 ? 25.617 80.236 76.775 1.00 23.38 322 TYR A N 1
ATOM 688 C CA . TYR A 1 121 ? 24.502 80.704 75.962 1.00 24.57 322 TYR A CA 1
ATOM 689 C C . TYR A 1 121 ? 23.357 81.160 76.873 1.00 24.62 322 TYR A C 1
ATOM 690 O O . TYR A 1 121 ? 22.660 82.128 76.571 1.00 25.27 322 TYR A O 1
ATOM 699 N N . VAL A 1 122 ? 23.171 80.464 77.992 1.00 23.99 323 VAL A N 1
ATOM 700 C CA . VAL A 1 122 ? 22.096 80.803 78.924 1.00 24.49 323 VAL A CA 1
ATOM 701 C C . VAL A 1 122 ? 22.367 82.073 79.730 1.00 25.50 323 VAL A C 1
ATOM 702 O O . VAL A 1 122 ? 21.468 82.601 80.383 1.00 26.99 323 VAL A O 1
ATOM 706 N N . ASN A 1 123 ? 23.602 82.561 79.683 1.00 26.19 324 ASN A N 1
ATOM 707 C CA . ASN A 1 123 ? 23.973 83.773 80.408 1.00 27.29 324 ASN A CA 1
ATOM 708 C C . ASN A 1 123 ? 23.409 85.032 79.760 1.00 28.49 324 ASN A C 1
ATOM 709 O O . ASN A 1 123 ? 23.227 86.049 80.431 1.00 28.26 324 ASN A O 1
ATOM 714 N N . THR A 1 124 ? 23.132 84.971 78.460 1.00 28.97 325 THR A N 1
ATOM 715 C CA . THR A 1 124 ? 22.628 86.143 77.750 1.00 30.27 325 THR A CA 1
ATOM 716 C C . THR A 1 124 ? 21.349 85.953 76.934 1.00 30.41 325 THR A C 1
ATOM 717 O O . THR A 1 124 ? 20.793 86.923 76.418 1.00 30.68 325 THR A O 1
ATOM 721 N N . LYS A 1 125 ? 20.883 84.716 76.808 1.00 28.73 326 LYS A N 1
ATOM 722 C CA . LYS A 1 125 ? 19.669 84.449 76.046 1.00 28.39 326 LYS A CA 1
ATOM 723 C C . LYS A 1 125 ? 18.525 84.048 76.968 1.00 29.12 326 LYS A C 1
ATOM 724 O O . LYS A 1 125 ? 18.691 83.182 77.826 1.00 30.10 326 LYS A O 1
ATOM 730 N N . ASP A 1 126 ? 17.366 84.674 76.795 1.00 28.44 327 ASP A N 1
ATOM 731 C CA . ASP A 1 126 ? 16.209 84.347 77.622 1.00 28.38 327 ASP A CA 1
ATOM 732 C C . ASP A 1 126 ? 15.162 83.544 76.852 1.00 28.13 327 ASP A C 1
ATOM 733 O O . ASP A 1 126 ? 15.188 83.474 75.619 1.00 26.72 327 ASP A O 1
ATOM 738 N N . ASP A 1 127 ? 14.251 82.932 77.604 1.00 26.98 328 ASP A N 1
ATOM 739 C CA . ASP A 1 127 ? 13.143 82.162 77.050 1.00 28.21 328 ASP A CA 1
ATOM 740 C C . ASP A 1 127 ? 13.545 81.066 76.065 1.00 27.61 328 ASP A C 1
ATOM 741 O O . ASP A 1 127 ? 12.873 80.853 75.052 1.00 27.49 328 ASP A O 1
ATOM 746 N N . VAL A 1 128 ? 14.623 80.358 76.375 1.00 26.66 329 VAL A N 1
ATOM 747 C CA . VAL A 1 128 ? 15.109 79.293 75.505 1.00 25.77 329 VAL A CA 1
ATOM 748 C C . VAL A 1 128 ? 14.311 78.001 75.646 1.00 26.28 329 VAL A C 1
ATOM 749 O O . VAL A 1 128 ? 14.051 77.532 76.757 1.00 24.96 329 VAL A O 1
ATOM 753 N N . LYS A 1 129 ? 13.909 77.446 74.505 1.00 24.44 330 LYS A N 1
ATOM 754 C CA . LYS A 1 129 ? 13.176 76.186 74.455 1.00 25.09 330 LYS A CA 1
ATOM 755 C C . LYS A 1 129 ? 14.076 75.234 73.674 1.00 24.20 330 LYS A C 1
ATOM 756 O O . LYS A 1 129 ? 14.564 75.584 72.598 1.00 23.14 330 LYS A O 1
ATOM 762 N N . ALA A 1 130 ? 14.308 74.039 74.210 1.00 22.39 331 ALA A N 1
ATOM 763 C CA . ALA A 1 130 ? 15.197 73.089 73.544 1.00 22.67 331 ALA A CA 1
ATOM 764 C C . ALA A 1 130 ? 14.607 71.704 73.327 1.00 20.89 331 ALA A C 1
ATOM 765 O O . ALA A 1 130 ? 13.589 71.347 73.914 1.00 22.45 331 ALA A O 1
ATOM 767 N N . THR A 1 131 ? 15.255 70.935 72.458 1.00 22.47 332 THR A N 1
ATOM 768 C CA . THR A 1 131 ? 14.825 69.578 72.149 1.00 22.22 332 THR A CA 1
ATOM 769 C C . THR A 1 131 ? 16.045 68.692 71.957 1.00 22.21 332 THR A C 1
ATOM 770 O O . THR A 1 131 ? 17.146 69.179 71.709 1.00 22.68 332 THR A O 1
ATOM 774 N N . LEU A 1 132 ? 15.837 67.386 72.067 1.00 22.41 333 LEU A N 1
ATOM 775 C CA . LEU A 1 132 ? 16.919 66.427 71.883 1.00 23.14 333 LEU A CA 1
ATOM 776 C C . LEU A 1 132 ? 16.368 65.048 71.558 1.00 21.74 333 LEU A C 1
ATOM 777 O O . LEU A 1 132 ? 15.400 64.594 72.166 1.00 22.01 333 LEU A O 1
ATOM 782 N N . THR A 1 133 ? 16.975 64.398 70.575 1.00 21.49 334 THR A N 1
ATOM 783 C CA . THR A 1 133 ? 16.586 63.046 70.203 1.00 22.22 334 THR A CA 1
ATOM 784 C C . THR A 1 133 ? 17.861 62.232 70.122 1.00 22.49 334 THR A C 1
ATOM 785 O O . THR A 1 133 ? 18.825 62.639 69.477 1.00 21.06 334 THR A O 1
ATOM 789 N N . MET A 1 134 ? 17.874 61.098 70.810 1.00 23.11 335 MET A N 1
ATOM 790 C CA . MET A 1 134 ? 19.032 60.218 70.798 1.00 24.97 335 MET A CA 1
ATOM 791 C C . MET A 1 134 ? 18.606 58.812 70.416 1.00 25.00 335 MET A C 1
ATOM 792 O O . MET A 1 134 ? 17.654 58.273 70.982 1.00 25.03 335 MET A O 1
ATOM 797 N N . PRO A 1 135 ? 19.283 58.206 69.429 1.00 24.55 336 PRO A N 1
ATOM 798 C CA . PRO A 1 135 ? 18.890 56.845 69.075 1.00 22.96 336 PRO A CA 1
ATOM 799 C C . PRO A 1 135 ? 19.387 55.981 70.234 1.00 22.32 336 PRO A C 1
ATOM 800 O O . PRO A 1 135 ? 20.407 56.295 70.853 1.00 22.30 336 PRO A O 1
ATOM 804 N N . ALA A 1 136 ? 18.659 54.920 70.548 1.00 19.57 337 ALA A N 1
ATOM 805 C CA . ALA A 1 136 ? 19.046 54.046 71.642 1.00 20.13 337 ALA A CA 1
ATOM 806 C C . ALA A 1 136 ? 18.924 52.597 71.207 1.00 19.63 337 ALA A C 1
ATOM 807 O O . ALA A 1 136 ? 17.859 52.155 70.775 1.00 20.18 337 ALA A O 1
ATOM 809 N N . TYR A 1 137 ? 20.023 51.864 71.327 1.00 19.39 338 TYR A N 1
ATOM 810 C CA . TYR A 1 137 ? 20.055 50.467 70.940 1.00 19.11 338 TYR A CA 1
ATOM 811 C C . TYR A 1 137 ? 19.813 49.555 72.127 1.00 18.66 338 TYR A C 1
ATOM 812 O O . TYR A 1 137 ? 20.055 49.930 73.270 1.00 19.42 338 TYR A O 1
ATOM 821 N N . ILE A 1 138 ? 19.327 48.352 71.850 1.00 20.24 339 ILE A N 1
ATOM 822 C CA . ILE A 1 138 ? 19.069 47.383 72.905 1.00 20.36 339 ILE A CA 1
ATOM 823 C C . ILE A 1 138 ? 20.402 46.898 73.470 1.00 20.35 339 ILE A C 1
ATOM 824 O O . ILE A 1 138 ? 21.332 46.610 72.710 1.00 20.11 339 ILE A O 1
ATOM 829 N N . ASP A 1 139 ? 20.499 46.824 74.796 1.00 20.55 340 ASP A N 1
ATOM 830 C CA . ASP A 1 139 ? 21.718 46.349 75.454 1.00 20.51 340 ASP A CA 1
ATOM 831 C C . ASP A 1 139 ? 21.503 44.858 75.713 1.00 20.53 340 ASP A C 1
ATOM 832 O O . ASP A 1 139 ? 20.722 44.490 76.589 1.00 19.33 340 ASP A O 1
ATOM 837 N N . PRO A 1 140 ? 22.191 43.979 74.959 1.00 20.62 341 PRO A N 1
ATOM 838 C CA . PRO A 1 140 ? 22.028 42.531 75.142 1.00 21.37 341 PRO A CA 1
ATOM 839 C C . PRO A 1 140 ? 22.381 41.984 76.524 1.00 21.39 341 PRO A C 1
ATOM 840 O O . PRO A 1 140 ? 21.935 40.902 76.895 1.00 20.15 341 PRO A O 1
ATOM 844 N N . GLU A 1 141 ? 23.177 42.724 77.287 1.00 23.40 342 GLU A N 1
ATOM 845 C CA . GLU A 1 141 ? 23.534 42.268 78.621 1.00 25.26 342 GLU A CA 1
ATOM 846 C C . GLU A 1 141 ? 22.304 42.273 79.527 1.00 24.87 342 GLU A C 1
ATOM 847 O O . GLU A 1 141 ? 22.179 41.426 80.416 1.00 25.16 342 GLU A O 1
ATOM 853 N N . ASN A 1 142 ? 21.388 43.210 79.283 1.00 23.54 343 ASN A N 1
ATOM 854 C CA . ASN A 1 142 ? 20.186 43.328 80.098 1.00 23.10 343 ASN A CA 1
ATOM 855 C C . ASN A 1 142 ? 18.874 42.847 79.478 1.00 23.10 343 ASN A C 1
ATOM 856 O O . ASN A 1 142 ? 17.852 42.778 80.158 1.00 22.23 343 ASN A O 1
ATOM 861 N N . VAL A 1 143 ? 18.905 42.538 78.186 1.00 23.43 344 VAL A N 1
ATOM 862 C CA . VAL A 1 143 ? 17.756 41.978 77.478 1.00 23.15 344 VAL A CA 1
ATOM 863 C C . VAL A 1 143 ? 18.393 40.671 76.997 1.00 23.79 344 VAL A C 1
ATOM 864 O O . VAL A 1 143 ? 19.084 40.645 75.975 1.00 23.45 344 VAL A O 1
ATOM 868 N N . LYS A 1 144 ? 18.166 39.599 77.756 1.00 23.86 345 LYS A N 1
ATOM 869 C CA . LYS A 1 144 ? 18.784 38.298 77.500 1.00 23.50 345 LYS A CA 1
ATOM 870 C C . LYS A 1 144 ? 18.182 37.315 76.506 1.00 23.98 345 LYS A C 1
ATOM 871 O O . LYS A 1 144 ? 18.767 36.259 76.255 1.00 24.07 345 LYS A O 1
ATOM 877 N N . LYS A 1 145 ? 17.028 37.634 75.946 1.00 23.82 346 LYS A N 1
ATOM 878 C CA . LYS A 1 145 ? 16.426 36.735 74.977 1.00 26.36 346 LYS A CA 1
ATOM 879 C C . LYS A 1 145 ? 15.249 37.427 74.325 1.00 25.04 346 LYS A C 1
ATOM 880 O O . LYS A 1 145 ? 14.884 38.531 74.718 1.00 24.93 346 LYS A O 1
ATOM 886 N N . THR A 1 146 ? 14.674 36.789 73.312 1.00 25.45 347 THR A N 1
ATOM 887 C CA . THR A 1 146 ? 13.523 37.350 72.614 1.00 26.66 347 THR A CA 1
ATOM 888 C C . THR A 1 146 ? 12.379 37.490 73.610 1.00 27.60 347 THR A C 1
ATOM 889 O O . THR A 1 146 ? 12.075 36.551 74.347 1.00 27.37 347 THR A O 1
ATOM 893 N N . GLY A 1 147 ? 11.752 38.662 73.638 1.00 27.80 348 GLY A N 1
ATOM 894 C CA . GLY A 1 147 ? 10.654 38.879 74.563 1.00 29.59 348 GLY A CA 1
ATOM 895 C C . GLY A 1 147 ? 10.303 40.343 74.760 1.00 30.82 348 GLY A C 1
ATOM 896 O O . GLY A 1 147 ? 10.932 41.229 74.181 1.00 29.62 348 GLY A O 1
ATOM 897 N N . ASN A 1 148 ? 9.289 40.596 75.583 1.00 31.50 349 ASN A N 1
ATOM 898 C CA . ASN A 1 148 ? 8.840 41.957 75.858 1.00 31.60 349 ASN A CA 1
ATOM 899 C C . ASN A 1 148 ? 9.704 42.625 76.907 1.00 30.89 349 ASN A C 1
ATOM 900 O O . ASN A 1 148 ? 10.071 42.014 77.909 1.00 32.66 349 ASN A O 1
ATOM 905 N N . VAL A 1 149 ? 10.025 43.892 76.672 1.00 30.71 350 VAL A N 1
ATOM 906 C CA . VAL A 1 149 ? 10.845 44.659 77.598 1.00 29.05 350 VAL A CA 1
ATOM 907 C C . VAL A 1 149 ? 10.198 46.024 77.821 1.00 28.63 350 VAL A C 1
ATOM 908 O O . VAL A 1 149 ? 9.706 46.645 76.882 1.00 26.95 350 VAL A O 1
ATOM 912 N N . THR A 1 150 ? 10.187 46.487 79.065 1.00 27.96 351 THR A N 1
ATOM 913 C CA . THR A 1 150 ? 9.595 47.787 79.363 1.00 28.09 351 THR A CA 1
ATOM 914 C C . THR A 1 150 ? 10.679 48.849 79.474 1.00 25.75 351 THR A C 1
ATOM 915 O O . THR A 1 150 ? 11.496 48.824 80.392 1.00 27.38 351 THR A O 1
ATOM 919 N N . LEU A 1 151 ? 10.675 49.779 78.528 1.00 24.49 352 LEU A N 1
ATOM 920 C CA . LEU A 1 151 ? 11.652 50.858 78.492 1.00 24.40 352 LEU A CA 1
ATOM 921 C C . LEU A 1 151 ? 11.097 52.104 79.165 1.00 23.94 352 LEU A C 1
ATOM 922 O O . LEU A 1 151 ? 9.939 52.464 78.964 1.00 25.14 352 LEU A O 1
ATOM 927 N N . ALA A 1 152 ? 11.934 52.756 79.962 1.00 24.18 353 ALA A N 1
ATOM 928 C CA . ALA A 1 152 ? 11.533 53.965 80.668 1.00 23.81 353 ALA A CA 1
ATOM 929 C C . ALA A 1 152 ? 12.692 54.949 80.722 1.00 22.73 353 ALA A C 1
ATOM 930 O O . ALA A 1 152 ? 13.834 54.571 80.980 1.00 22.14 353 ALA A O 1
ATOM 932 N N . THR A 1 153 ? 12.386 56.216 80.470 1.00 22.80 354 THR A N 1
ATOM 933 C CA . THR A 1 153 ? 13.383 57.274 80.497 1.00 21.12 354 THR A CA 1
ATOM 934 C C . THR A 1 153 ? 12.675 58.540 80.964 1.00 22.32 354 THR A C 1
ATOM 935 O O . THR A 1 153 ? 11.446 58.637 80.896 1.00 23.37 354 THR A O 1
ATOM 939 N N . GLY A 1 154 ? 13.437 59.510 81.444 1.00 22.63 355 GLY A N 1
ATOM 940 C CA . GLY A 1 154 ? 12.802 60.736 81.884 1.00 24.23 355 GLY A CA 1
ATOM 941 C C . GLY A 1 154 ? 13.748 61.805 82.379 1.00 24.29 355 GLY A C 1
ATOM 942 O O . GLY A 1 154 ? 14.963 61.617 82.439 1.00 25.10 355 GLY A O 1
ATOM 943 N N . ILE A 1 155 ? 13.168 62.952 82.704 1.00 23.98 356 ILE A N 1
ATOM 944 C CA . ILE A 1 155 ? 13.910 64.080 83.242 1.00 23.52 356 ILE A CA 1
ATOM 945 C C . ILE A 1 155 ? 13.121 64.438 84.495 1.00 24.16 356 ILE A C 1
ATOM 946 O O . ILE A 1 155 ? 11.973 64.874 84.410 1.00 23.76 356 ILE A O 1
ATOM 951 N N . GLY A 1 156 ? 13.725 64.229 85.657 1.00 24.93 357 GLY A N 1
ATOM 952 C CA . GLY A 1 156 ? 13.017 64.520 86.886 1.00 25.89 357 GLY A CA 1
ATOM 953 C C . GLY A 1 156 ? 11.791 63.629 86.983 1.00 25.96 357 GLY A C 1
ATOM 954 O O . GLY A 1 156 ? 11.880 62.425 86.734 1.00 26.51 357 GLY A O 1
ATOM 955 N N . SER A 1 157 ? 10.644 64.215 87.321 1.00 26.90 358 SER A N 1
ATOM 956 C CA . SER A 1 157 ? 9.406 63.453 87.466 1.00 26.35 358 SER A CA 1
ATOM 957 C C . SER A 1 157 ? 8.652 63.264 86.155 1.00 27.00 358 SER A C 1
ATOM 958 O O . SER A 1 157 ? 7.602 62.620 86.125 1.00 27.50 358 SER A O 1
ATOM 961 N N . THR A 1 158 ? 9.179 63.825 85.072 1.00 25.84 359 THR A N 1
ATOM 962 C CA . THR A 1 158 ? 8.541 63.681 83.771 1.00 26.27 359 THR A CA 1
ATOM 963 C C . THR A 1 158 ? 9.135 62.443 83.107 1.00 26.60 359 THR A C 1
ATOM 964 O O . THR A 1 158 ? 10.243 62.485 82.580 1.00 26.14 359 THR A O 1
ATOM 968 N N . THR A 1 159 ? 8.396 61.340 83.137 1.00 28.37 360 THR A N 1
ATOM 969 C CA . THR A 1 159 ? 8.887 60.096 82.557 1.00 28.54 360 THR A CA 1
ATOM 970 C C . THR A 1 159 ? 8.010 59.593 81.426 1.00 28.58 360 THR A C 1
ATOM 971 O O . THR A 1 159 ? 6.856 59.996 81.291 1.00 28.17 360 THR A O 1
ATOM 975 N N . ALA A 1 160 ? 8.577 58.711 80.612 1.00 27.78 361 ALA A N 1
ATOM 976 C CA . ALA A 1 160 ? 7.864 58.109 79.493 1.00 28.81 361 ALA A CA 1
ATOM 977 C C . ALA A 1 160 ? 8.176 56.614 79.528 1.00 29.86 361 ALA A C 1
ATOM 978 O O . ALA A 1 160 ? 9.316 56.218 79.775 1.00 29.21 361 ALA A O 1
ATOM 980 N N . ASN A 1 161 ? 7.159 55.790 79.301 1.00 30.57 362 ASN A N 1
ATOM 981 C CA . ASN A 1 161 ? 7.338 54.347 79.322 1.00 31.72 362 ASN A CA 1
ATOM 982 C C . ASN A 1 161 ? 6.781 53.714 78.066 1.00 31.23 362 ASN A C 1
ATOM 983 O O . ASN A 1 161 ? 5.830 54.216 77.468 1.00 30.84 362 ASN A O 1
ATOM 988 N N . LYS A 1 162 ? 7.382 52.602 77.668 1.00 30.43 363 LYS A N 1
ATOM 989 C CA . LYS A 1 162 ? 6.923 51.886 76.497 1.00 29.32 363 LYS A CA 1
ATOM 990 C C . LYS A 1 162 ? 7.433 50.458 76.530 1.00 30.01 363 LYS A C 1
ATOM 991 O O . LYS A 1 162 ? 8.620 50.212 76.745 1.00 29.20 363 LYS A O 1
ATOM 997 N N . THR A 1 163 ? 6.518 49.516 76.342 1.00 29.59 364 THR A N 1
ATOM 998 C CA . THR A 1 163 ? 6.866 48.109 76.330 1.00 29.23 364 THR A CA 1
ATOM 999 C C . THR A 1 163 ? 6.959 47.668 74.881 1.00 27.87 364 THR A C 1
ATOM 1000 O O . THR A 1 163 ? 6.011 47.824 74.113 1.00 27.37 364 THR A O 1
ATOM 1004 N N . VAL A 1 164 ? 8.117 47.137 74.505 1.00 27.23 365 VAL A N 1
ATOM 1005 C CA . VAL A 1 164 ? 8.329 46.690 73.139 1.00 26.53 365 VAL A CA 1
ATOM 1006 C C . VAL A 1 164 ? 8.793 45.247 73.090 1.00 24.86 365 VAL A C 1
ATOM 1007 O O . VAL A 1 164 ? 9.249 44.689 74.087 1.00 25.76 365 VAL A O 1
ATOM 1011 N N . LEU A 1 165 ? 8.667 44.644 71.918 1.00 26.28 366 LEU A N 1
ATOM 1012 C CA . LEU A 1 165 ? 9.081 43.262 71.726 1.00 26.57 366 LEU A CA 1
ATOM 1013 C C . LEU A 1 165 ? 10.451 43.250 71.058 1.00 25.07 366 LEU A C 1
ATOM 1014 O O . LEU A 1 165 ? 10.609 43.754 69.949 1.00 26.28 366 LEU A O 1
ATOM 1019 N N . VAL A 1 166 ? 11.445 42.696 71.743 1.00 24.89 367 VAL A N 1
ATOM 1020 C CA . VAL A 1 166 ? 12.786 42.626 71.174 1.00 23.22 367 VAL A CA 1
ATOM 1021 C C . VAL A 1 166 ? 12.986 41.232 70.611 1.00 23.63 367 VAL A C 1
ATOM 1022 O O . VAL A 1 166 ? 12.745 40.231 71.292 1.00 24.83 367 VAL A O 1
ATOM 1026 N N . ASP A 1 167 ? 13.420 41.169 69.363 1.00 23.64 368 ASP A N 1
ATOM 1027 C CA . ASP A 1 167 ? 13.616 39.892 68.706 1.00 26.19 368 ASP A CA 1
ATOM 1028 C C . ASP A 1 167 ? 15.058 39.524 68.399 1.00 24.84 368 ASP A C 1
ATOM 1029 O O . ASP A 1 167 ? 15.818 40.323 67.851 1.00 24.06 368 ASP A O 1
ATOM 1034 N N . TYR A 1 168 ? 15.413 38.297 68.766 1.00 24.25 369 TYR A N 1
ATOM 1035 C CA . TYR A 1 168 ? 16.730 37.736 68.503 1.00 23.62 369 TYR A CA 1
ATOM 1036 C C . TYR A 1 168 ? 16.468 36.399 67.824 1.00 24.34 369 TYR A C 1
ATOM 1037 O O . TYR A 1 168 ? 15.663 35.603 68.311 1.00 25.05 369 TYR A O 1
ATOM 1046 N N . GLU A 1 169 ? 17.134 36.156 66.700 1.00 23.51 370 GLU A N 1
ATOM 1047 C CA . GLU A 1 169 ? 16.961 34.908 65.968 1.00 24.04 370 GLU A CA 1
ATOM 1048 C C . GLU A 1 169 ? 17.971 33.871 66.419 1.00 23.80 370 GLU A C 1
ATOM 1049 O O . GLU A 1 169 ? 19.126 34.203 66.687 1.00 23.51 370 GLU A O 1
ATOM 1055 N N . LYS A 1 170 ? 17.533 32.617 66.508 1.00 22.99 371 LYS A N 1
ATOM 1056 C CA . LYS A 1 170 ? 18.429 31.534 66.901 1.00 23.34 371 LYS A CA 1
ATOM 1057 C C . LYS A 1 170 ? 19.445 31.373 65.777 1.00 21.64 371 LYS A C 1
ATOM 1058 O O . LYS A 1 170 ? 19.154 31.688 64.621 1.00 20.23 371 LYS A O 1
ATOM 1064 N N . TYR A 1 171 ? 20.639 30.896 66.117 1.00 21.26 372 TYR A N 1
ATOM 1065 C CA . TYR A 1 171 ? 21.690 30.727 65.125 1.00 20.58 372 TYR A CA 1
ATOM 1066 C C . TYR A 1 171 ? 21.411 29.561 64.187 1.00 20.62 372 TYR A C 1
ATOM 1067 O O . TYR A 1 171 ? 20.642 28.657 64.519 1.00 19.49 372 TYR A O 1
ATOM 1076 N N . GLY A 1 172 ? 22.039 29.593 63.014 1.00 20.18 373 GLY A N 1
ATOM 1077 C CA . GLY A 1 172 ? 21.853 28.531 62.040 1.00 20.91 373 GLY A CA 1
ATOM 1078 C C . GLY A 1 172 ? 22.894 27.448 62.223 1.00 20.93 373 GLY A C 1
ATOM 1079 O O . GLY A 1 172 ? 24.045 27.745 62.546 1.00 21.06 373 GLY A O 1
ATOM 1080 N N . LYS A 1 173 ? 22.503 26.192 62.022 1.00 22.06 374 LYS A N 1
ATOM 1081 C CA . LYS A 1 173 ? 23.430 25.075 62.177 1.00 21.18 374 LYS A CA 1
ATOM 1082 C C . LYS A 1 173 ? 23.201 24.002 61.128 1.00 22.09 374 LYS A C 1
ATOM 1083 O O . LYS A 1 173 ? 22.083 23.517 60.950 1.00 22.41 374 LYS A O 1
ATOM 1089 N N . PHE A 1 174 ? 24.282 23.643 60.445 1.00 20.83 375 PHE A N 1
ATOM 1090 C CA . PHE A 1 174 ? 24.279 22.631 59.389 1.00 20.97 375 PHE A CA 1
ATOM 1091 C C . PHE A 1 174 ? 25.426 21.701 59.775 1.00 20.95 375 PHE A C 1
ATOM 1092 O O . PHE A 1 174 ? 26.594 22.095 5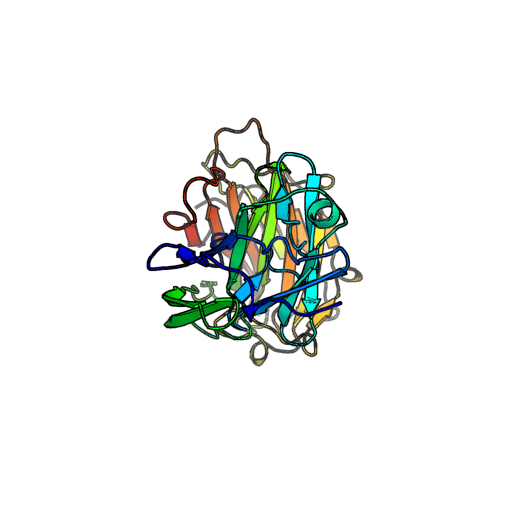9.711 1.00 21.07 375 PHE A O 1
ATOM 1100 N N . TYR A 1 175 ? 25.087 20.479 60.181 1.00 21.06 376 TYR A N 1
ATOM 1101 C CA . TYR A 1 175 ? 26.076 19.505 60.641 1.00 21.46 376 TYR A CA 1
ATOM 1102 C C . TYR A 1 175 ? 26.830 20.110 61.821 1.00 22.12 376 TYR A C 1
ATOM 1103 O O . TYR A 1 175 ? 26.217 20.464 62.822 1.00 23.51 376 TYR A O 1
ATOM 1112 N N . ASN A 1 176 ? 28.147 20.244 61.712 1.00 21.99 377 ASN A N 1
ATOM 1113 C CA . ASN A 1 176 ? 28.925 20.812 62.811 1.00 21.37 377 ASN A CA 1
ATOM 1114 C C . ASN A 1 176 ? 29.213 22.306 62.632 1.00 20.12 377 ASN A C 1
ATOM 1115 O O . ASN A 1 176 ? 29.987 22.890 63.394 1.00 20.37 377 ASN A O 1
ATOM 1120 N N . LEU A 1 177 ? 28.581 22.923 61.637 1.00 19.38 378 LEU A N 1
ATOM 1121 C CA . LEU A 1 177 ? 28.786 24.342 61.345 1.00 18.66 378 LEU A CA 1
ATOM 1122 C C . LEU A 1 177 ? 27.629 25.244 61.786 1.00 18.98 378 LEU A C 1
ATOM 1123 O O . LEU A 1 177 ? 26.537 25.186 61.218 1.00 19.66 378 LEU A O 1
ATOM 1128 N N . SER A 1 178 ? 27.872 26.090 62.780 1.00 18.19 379 SER A N 1
ATOM 1129 C CA . SER A 1 178 ? 26.843 27.011 63.254 1.00 16.94 379 SER A CA 1
ATOM 1130 C C . SER A 1 178 ? 27.328 28.440 63.040 1.00 16.90 379 SER A C 1
ATOM 1131 O O . SER A 1 178 ? 28.525 28.717 63.115 1.00 18.53 379 SER A O 1
ATOM 1134 N N . ILE A 1 179 ? 26.399 29.345 62.761 1.00 17.18 380 ILE A N 1
ATOM 1135 C CA . ILE A 1 179 ? 26.758 30.728 62.499 1.00 17.20 380 ILE A CA 1
ATOM 1136 C C . ILE A 1 179 ? 25.567 31.659 62.683 1.00 18.02 380 ILE A C 1
ATOM 1137 O O . ILE A 1 179 ? 24.417 31.266 62.475 1.00 17.68 380 ILE A O 1
ATOM 1142 N N . LYS A 1 180 ? 25.859 32.894 63.081 1.00 17.93 381 LYS A N 1
ATOM 1143 C CA . LYS A 1 180 ? 24.834 33.910 63.271 1.00 18.09 381 LYS A CA 1
ATOM 1144 C C . LYS A 1 180 ? 25.453 35.251 62.899 1.00 17.80 381 LYS A C 1
ATOM 1145 O O . LYS A 1 180 ? 26.398 35.714 63.542 1.00 17.42 381 LYS A O 1
ATOM 1151 N N . GLY A 1 181 ? 24.934 35.862 61.840 1.00 19.37 382 GLY A N 1
ATOM 1152 C CA . GLY A 1 181 ? 25.446 37.150 61.416 1.00 18.38 382 GLY A CA 1
ATOM 1153 C C . GLY A 1 181 ? 24.490 38.255 61.816 1.00 19.19 382 GLY A C 1
ATOM 1154 O O . GLY A 1 181 ? 23.310 37.999 62.060 1.00 17.99 382 GLY A O 1
ATOM 1155 N N . THR A 1 182 ? 24.998 39.481 61.888 1.00 19.11 383 THR A N 1
ATOM 1156 C CA . THR A 1 182 ? 24.181 40.632 62.252 1.00 18.94 383 THR A CA 1
ATOM 1157 C C . THR A 1 182 ? 24.641 41.889 61.526 1.00 19.77 383 THR A C 1
ATOM 1158 O O . THR A 1 182 ? 25.650 41.910 60.823 1.00 18.27 383 THR A O 1
ATOM 1162 N N . ILE A 1 183 ? 23.862 42.939 61.732 1.00 19.81 384 ILE A N 1
ATOM 1163 C CA . ILE A 1 183 ? 24.164 44.275 61.267 1.00 19.16 384 ILE A CA 1
ATOM 1164 C C . ILE A 1 183 ? 23.715 45.026 62.513 1.00 19.53 384 ILE A C 1
ATOM 1165 O O . ILE A 1 183 ? 22.517 45.166 62.767 1.00 19.87 384 ILE A O 1
ATOM 1170 N N . ASP A 1 184 ? 24.682 45.465 63.312 1.00 19.77 385 ASP A N 1
ATOM 1171 C CA . ASP A 1 184 ? 24.394 46.152 64.568 1.00 20.30 385 ASP A CA 1
ATOM 1172 C C . ASP A 1 184 ? 23.923 47.592 64.409 1.00 20.63 385 ASP A C 1
ATOM 1173 O O . ASP A 1 184 ? 23.077 48.062 65.166 1.00 19.61 385 ASP A O 1
ATOM 1178 N N . GLN A 1 185 ? 24.491 48.296 63.441 1.00 21.54 386 GLN A N 1
ATOM 1179 C CA . GLN A 1 185 ? 24.091 49.669 63.178 1.00 24.28 386 GLN A CA 1
ATOM 1180 C C . GLN A 1 185 ? 24.688 50.179 61.883 1.00 24.08 386 GLN A C 1
ATOM 1181 O O . GLN A 1 185 ? 25.615 49.581 61.329 1.00 23.13 386 GLN A O 1
ATOM 1187 N N . ILE A 1 186 ? 24.118 51.270 61.387 1.00 24.25 387 ILE A N 1
ATOM 1188 C CA . ILE A 1 186 ? 24.576 51.899 60.157 1.00 25.77 387 ILE A CA 1
ATOM 1189 C C . ILE A 1 186 ? 24.640 53.405 60.386 1.00 27.31 387 ILE A C 1
ATOM 1190 O O . ILE A 1 186 ? 23.923 53.944 61.230 1.00 27.48 387 ILE A O 1
ATOM 1195 N N . ASP A 1 187 ? 25.517 54.072 59.645 1.00 28.74 388 ASP A N 1
ATOM 1196 C CA . ASP A 1 187 ? 25.665 55.518 59.737 1.00 31.66 388 ASP A CA 1
ATOM 1197 C C . ASP A 1 187 ? 25.474 56.046 58.322 1.00 32.42 388 ASP A C 1
ATOM 1198 O O . ASP A 1 187 ? 26.396 56.006 57.508 1.00 31.26 388 ASP A O 1
ATOM 1203 N N . LYS A 1 188 ? 24.266 56.524 58.038 1.00 33.96 389 LYS A N 1
ATOM 1204 C CA . LYS A 1 188 ? 23.906 57.051 56.723 1.00 35.71 389 LYS A CA 1
ATOM 1205 C C . LYS A 1 188 ? 24.799 58.179 56.216 1.00 35.54 389 LYS A C 1
ATOM 1206 O O . LYS A 1 188 ? 25.218 58.178 55.056 1.00 36.17 389 LYS A O 1
ATOM 1212 N N . THR A 1 189 ? 25.086 59.142 57.082 1.00 35.36 390 THR A N 1
ATOM 1213 C CA . THR A 1 189 ? 25.907 60.281 56.695 1.00 35.45 390 THR A CA 1
ATOM 1214 C C . THR A 1 189 ? 27.358 59.921 56.397 1.00 34.63 390 THR A C 1
ATOM 1215 O O . THR A 1 189 ? 27.959 60.476 55.476 1.00 36.94 390 THR A O 1
ATOM 1219 N N . ASN A 1 190 ? 27.923 58.992 57.162 1.00 32.63 391 ASN A N 1
ATOM 1220 C CA . ASN A 1 190 ? 29.317 58.607 56.962 1.00 31.22 391 ASN A CA 1
ATOM 1221 C C . ASN A 1 190 ? 29.481 57.348 56.121 1.00 28.60 391 ASN A C 1
ATOM 1222 O O . ASN A 1 190 ? 30.596 56.877 55.903 1.00 26.48 391 ASN A O 1
ATOM 1227 N N . ASN A 1 191 ? 28.360 56.813 55.650 1.00 26.42 392 ASN A N 1
ATOM 1228 C CA . ASN A 1 191 ? 28.359 55.619 54.819 1.00 25.86 392 ASN A CA 1
ATOM 1229 C C . ASN A 1 191 ? 29.082 54.423 55.441 1.00 24.43 392 ASN A C 1
ATOM 1230 O O . ASN A 1 191 ? 29.895 53.772 54.787 1.00 24.22 392 ASN A O 1
ATOM 1235 N N . THR A 1 192 ? 28.781 54.132 56.702 1.00 23.94 393 THR A N 1
ATOM 1236 C CA . THR A 1 192 ? 29.404 53.000 57.375 1.00 23.29 393 THR A CA 1
ATOM 1237 C C . THR A 1 192 ? 28.357 52.088 57.997 1.00 22.43 393 THR A C 1
ATOM 1238 O O . THR A 1 192 ? 27.181 52.443 58.092 1.00 23.36 393 THR A O 1
ATOM 1242 N N . TYR A 1 193 ? 28.803 50.905 58.407 1.00 21.94 394 TYR A N 1
ATOM 1243 C CA . TYR A 1 193 ? 27.947 49.929 59.061 1.00 21.52 394 TYR A CA 1
ATOM 1244 C C . TYR A 1 193 ? 28.837 49.073 59.941 1.00 20.40 394 TYR A C 1
ATOM 1245 O O . TYR A 1 193 ? 30.039 48.965 59.702 1.00 21.60 394 TYR A O 1
ATOM 1254 N N . ARG A 1 194 ? 28.250 48.488 60.975 1.00 19.91 395 ARG A N 1
ATOM 1255 C CA . ARG A 1 194 ? 28.988 47.611 61.872 1.00 18.89 395 ARG A CA 1
ATOM 1256 C C . ARG A 1 194 ? 28.224 46.302 61.871 1.00 18.74 395 ARG A C 1
ATOM 1257 O O . ARG A 1 194 ? 27.003 46.288 62.022 1.00 18.51 395 ARG A O 1
ATOM 1265 N N . GLN A 1 195 ? 28.952 45.212 61.675 1.00 16.91 396 GLN A N 1
ATOM 1266 C CA . GLN A 1 195 ? 28.372 43.885 61.653 1.00 18.45 396 GLN A CA 1
ATOM 1267 C C . GLN A 1 195 ? 29.185 42.958 62.539 1.00 17.46 396 GLN A C 1
ATOM 1268 O O . GLN A 1 195 ? 30.405 43.069 62.609 1.00 18.96 396 GLN A O 1
ATOM 1274 N N . THR A 1 196 ? 28.495 42.052 63.216 1.00 16.99 397 THR A N 1
ATOM 1275 C CA . THR A 1 196 ? 29.142 41.058 64.063 1.00 16.47 397 THR A CA 1
ATOM 1276 C C . THR A 1 196 ? 28.729 39.692 63.515 1.00 17.93 397 THR A C 1
ATOM 1277 O O . THR A 1 196 ? 27.577 39.490 63.118 1.00 17.66 397 THR A O 1
ATOM 1281 N N . ILE A 1 197 ? 29.676 38.766 63.460 1.00 16.39 398 ILE A N 1
ATOM 1282 C CA . ILE A 1 197 ? 29.383 37.426 62.996 1.00 16.78 398 ILE A CA 1
ATOM 1283 C C . ILE A 1 197 ? 29.816 36.486 64.106 1.00 17.51 398 ILE A C 1
ATOM 1284 O O . ILE A 1 197 ? 30.982 36.498 64.517 1.00 17.29 398 ILE A O 1
ATOM 1289 N N . TYR A 1 198 ? 28.871 35.702 64.614 1.00 16.20 399 TYR A N 1
ATOM 1290 C CA . TYR A 1 198 ? 29.179 34.738 65.657 1.00 16.65 399 TYR A CA 1
ATOM 1291 C C . TYR A 1 198 ? 29.463 33.415 64.971 1.00 17.78 399 TYR A C 1
ATOM 1292 O O . TYR A 1 198 ? 28.579 32.804 64.360 1.00 17.52 399 TYR A O 1
ATOM 1301 N N . VAL A 1 199 ? 30.725 33.009 65.046 1.00 16.49 400 VAL A N 1
ATOM 1302 C CA . VAL A 1 199 ? 31.186 31.768 64.456 1.00 17.28 400 VAL A CA 1
ATOM 1303 C C . VAL A 1 199 ? 31.141 30.665 65.503 1.00 17.40 400 VAL A C 1
ATOM 1304 O O . VAL A 1 199 ? 31.618 30.844 66.617 1.00 16.49 400 VAL A O 1
ATOM 1308 N N . ASN A 1 200 ? 30.560 29.530 65.130 1.00 18.55 401 ASN A N 1
ATOM 1309 C CA . ASN A 1 200 ? 30.440 28.376 66.012 1.00 20.22 401 ASN A CA 1
ATOM 1310 C C . ASN A 1 200 ? 29.785 28.678 67.359 1.00 21.17 401 ASN A C 1
ATOM 1311 O O . ASN A 1 200 ? 30.309 28.304 68.409 1.00 21.20 401 ASN A O 1
ATOM 1316 N N . PRO A 1 201 ? 28.624 29.353 67.349 1.00 22.29 402 PRO A N 1
ATOM 1317 C CA . PRO A 1 201 ? 27.958 29.660 68.617 1.00 22.32 402 PRO A CA 1
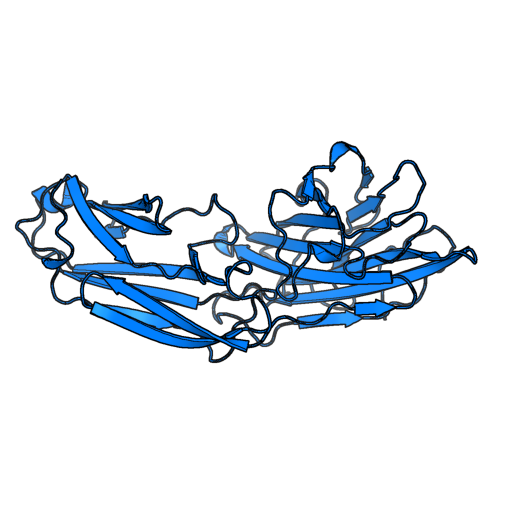ATOM 1318 C C . PRO A 1 201 ? 27.494 28.398 69.344 1.00 23.37 402 PRO A C 1
ATOM 1319 O O . PRO A 1 201 ? 27.243 28.426 70.550 1.00 23.95 402 PRO A O 1
ATOM 1323 N N . SER A 1 202 ? 27.392 27.292 68.608 1.00 23.02 403 SER A N 1
ATOM 1324 C CA . SER A 1 202 ? 26.955 26.020 69.182 1.00 23.57 403 SER A CA 1
ATOM 1325 C C . SER A 1 202 ? 28.062 25.321 69.978 1.00 24.38 403 SER A C 1
ATOM 1326 O O . SER A 1 202 ? 27.801 24.386 70.742 1.00 23.61 403 SER A O 1
ATOM 1329 N N . GLY A 1 203 ? 29.295 25.773 69.797 1.00 23.14 404 GLY A N 1
ATOM 1330 C CA . GLY A 1 203 ? 30.405 25.177 70.516 1.00 25.81 404 GLY A CA 1
ATOM 1331 C C . GLY A 1 203 ? 30.772 23.790 70.023 1.00 26.43 404 GLY A C 1
ATOM 1332 O O . GLY A 1 203 ? 31.187 22.925 70.804 1.00 25.55 404 GLY A O 1
ATOM 1333 N N . ASP A 1 204 ? 30.607 23.574 68.723 1.00 26.14 405 ASP A N 1
ATOM 1334 C CA . ASP A 1 204 ? 30.938 22.295 68.112 1.00 25.59 405 ASP A CA 1
ATOM 1335 C C . ASP A 1 204 ? 32.418 22.239 67.811 1.00 24.95 405 ASP A C 1
ATOM 1336 O O . ASP A 1 204 ? 33.146 23.212 68.014 1.00 24.16 405 ASP A O 1
ATOM 1341 N N . ASN A 1 205 ? 32.856 21.088 67.316 1.00 25.08 406 ASN A N 1
ATOM 1342 C CA . ASN A 1 205 ? 34.244 20.915 66.928 1.00 24.06 406 ASN A CA 1
ATOM 1343 C C . ASN A 1 205 ? 34.298 21.160 65.429 1.00 23.14 406 ASN A C 1
ATOM 1344 O O . ASN A 1 205 ? 33.639 20.463 64.663 1.00 23.85 406 ASN A O 1
ATOM 1349 N N . VAL A 1 206 ? 35.070 22.155 65.010 1.00 22.22 407 VAL A N 1
ATOM 1350 C CA . VAL A 1 206 ? 35.201 22.449 63.589 1.00 21.23 407 VAL A CA 1
ATOM 1351 C C . VAL A 1 206 ? 36.676 22.415 63.212 1.00 21.49 407 VAL A C 1
ATOM 1352 O O . VAL A 1 206 ? 37.501 23.095 63.819 1.00 21.23 407 VAL A O 1
ATOM 1356 N N . ILE A 1 207 ? 37.000 21.608 62.208 1.00 21.58 408 ILE A N 1
ATOM 1357 C CA . ILE A 1 207 ? 38.370 21.470 61.752 1.00 20.90 408 ILE A CA 1
ATOM 1358 C C . ILE A 1 207 ? 38.681 22.409 60.585 1.00 20.66 408 ILE A C 1
ATOM 1359 O O . ILE A 1 207 ? 37.929 22.487 59.619 1.00 21.03 408 ILE A O 1
ATOM 1364 N N . ALA A 1 208 ? 39.796 23.125 60.698 1.00 20.63 409 ALA A N 1
ATOM 1365 C CA . ALA A 1 208 ? 40.245 24.065 59.673 1.00 20.85 409 ALA A CA 1
ATOM 1366 C C . ALA A 1 208 ? 39.160 25.040 59.227 1.00 20.44 409 ALA A C 1
ATOM 1367 O O . ALA A 1 208 ? 38.912 25.198 58.032 1.00 20.74 409 ALA A O 1
ATOM 1369 N N . PRO A 1 209 ? 38.520 25.732 60.183 1.00 20.45 410 PRO A N 1
ATOM 1370 C CA . PRO A 1 209 ? 37.459 26.693 59.868 1.00 18.93 410 PRO A CA 1
ATOM 1371 C C . PRO A 1 209 ? 37.911 27.952 59.135 1.00 19.32 410 PRO A C 1
ATOM 1372 O O . PRO A 1 209 ? 39.006 28.476 59.360 1.00 20.24 410 PRO A O 1
ATOM 1376 N N . VAL A 1 210 ? 37.044 28.436 58.256 1.00 20.00 411 VAL A N 1
ATOM 1377 C CA . VAL A 1 210 ? 37.303 29.647 57.492 1.00 19.84 411 VAL A CA 1
ATOM 1378 C C . VAL A 1 210 ? 35.980 30.400 57.378 1.00 19.49 411 VAL A C 1
ATOM 1379 O O . VAL A 1 210 ? 34.937 29.794 57.133 1.00 19.08 411 VAL A O 1
ATOM 1383 N N . LEU A 1 211 ? 36.020 31.711 57.594 1.00 18.42 412 LEU A N 1
ATOM 1384 C CA . LEU A 1 211 ? 34.826 32.539 57.481 1.00 19.49 412 LEU A CA 1
ATOM 1385 C C . LEU A 1 211 ? 34.989 33.502 56.314 1.00 18.95 412 LEU A C 1
ATOM 1386 O O . LEU A 1 211 ? 36.045 34.101 56.152 1.00 19.63 412 LEU A O 1
ATOM 1391 N N . THR A 1 212 ? 33.954 33.638 55.491 1.00 19.19 413 THR A N 1
ATOM 1392 C CA . THR A 1 212 ? 34.004 34.597 54.396 1.00 19.14 413 THR A CA 1
ATOM 1393 C C . THR A 1 212 ? 32.786 35.506 54.501 1.00 18.85 413 THR A C 1
ATOM 1394 O O . THR A 1 212 ? 31.746 35.111 55.027 1.00 18.76 413 THR A O 1
ATOM 1398 N N . GLY A 1 213 ? 32.936 36.730 54.016 1.00 18.52 414 GLY A N 1
ATOM 1399 C CA . GLY A 1 213 ? 31.845 37.681 54.019 1.00 18.66 414 GLY A CA 1
ATOM 1400 C C . GLY A 1 213 ? 31.715 38.210 52.603 1.00 19.21 414 GLY A C 1
ATOM 1401 O O . GLY A 1 213 ? 32.697 38.673 52.038 1.00 19.70 414 GLY A O 1
ATOM 1402 N N . ASN A 1 214 ? 30.516 38.126 52.028 1.00 19.49 415 ASN A N 1
ATOM 1403 C CA . ASN A 1 214 ? 30.257 38.590 50.663 1.00 19.62 415 ASN A CA 1
ATOM 1404 C C . ASN A 1 214 ? 29.049 39.508 50.638 1.00 19.84 415 ASN A C 1
ATOM 1405 O O . ASN A 1 214 ? 28.415 39.772 51.656 1.00 17.42 415 ASN A O 1
ATOM 1410 N N . LEU A 1 215 ? 28.737 39.994 49.446 1.00 21.02 416 LEU A N 1
ATOM 1411 C CA . LEU A 1 215 ? 27.538 40.790 49.267 1.00 20.75 416 LEU A CA 1
ATOM 1412 C C . LEU A 1 215 ? 26.514 39.669 49.099 1.00 20.89 416 LEU A C 1
ATOM 1413 O O . LEU A 1 215 ? 26.878 38.576 48.667 1.00 19.84 416 LEU A O 1
ATOM 1418 N N . LYS A 1 216 ? 25.256 39.905 49.459 1.00 21.99 417 LYS A N 1
ATOM 1419 C CA . LYS A 1 216 ? 24.250 38.870 49.268 1.00 24.10 417 LYS A CA 1
ATOM 1420 C C . LYS A 1 216 ? 24.111 38.755 47.746 1.00 25.62 417 LYS A C 1
ATOM 1421 O O . LYS A 1 216 ? 23.853 39.746 47.068 1.00 24.95 417 LYS A O 1
ATOM 1427 N N . PRO A 1 217 ? 24.305 37.548 47.193 1.00 27.22 418 PRO A N 1
ATOM 1428 C CA . PRO A 1 217 ? 24.207 37.315 45.747 1.00 30.35 418 PRO A CA 1
ATOM 1429 C C . PRO A 1 217 ? 22.864 37.666 45.104 1.00 32.69 418 PRO A C 1
ATOM 1430 O O . PRO A 1 217 ? 21.834 37.745 45.776 1.00 32.63 418 PRO A O 1
ATOM 1434 N N . ASN A 1 218 ? 22.900 37.886 43.792 1.00 36.22 419 ASN A N 1
ATOM 1435 C CA . ASN A 1 218 ? 21.704 38.195 43.014 1.00 39.13 419 ASN A CA 1
ATOM 1436 C C . ASN A 1 218 ? 20.866 39.325 43.597 1.00 40.10 419 ASN A C 1
ATOM 1437 O O . ASN A 1 218 ? 19.637 39.321 43.500 1.00 41.17 419 ASN A O 1
ATOM 1442 N N . THR A 1 219 ? 21.544 40.288 44.208 1.00 40.26 420 THR A N 1
ATOM 1443 C CA . THR A 1 219 ? 20.893 41.448 44.795 1.00 39.71 420 THR A CA 1
ATOM 1444 C C . THR A 1 219 ? 21.768 42.621 44.382 1.00 39.08 420 THR A C 1
ATOM 1445 O O . THR A 1 219 ? 22.871 42.415 43.881 1.00 40.46 420 THR A O 1
ATOM 1449 N N . ASP A 1 220 ? 21.293 43.843 44.579 1.00 36.83 421 ASP A N 1
ATOM 1450 C CA . ASP A 1 220 ? 22.086 45.005 44.200 1.00 35.42 421 ASP A CA 1
ATOM 1451 C C . ASP A 1 220 ? 22.716 45.661 45.428 1.00 33.51 421 ASP A C 1
ATOM 1452 O O . ASP A 1 220 ? 22.717 46.887 45.554 1.00 35.10 421 ASP A O 1
ATOM 1457 N N . SER A 1 221 ? 23.271 44.836 46.315 1.00 29.91 422 SER A N 1
ATOM 1458 C CA . SER A 1 221 ? 23.891 45.309 47.554 1.00 25.67 422 SER A CA 1
ATOM 1459 C C . SER A 1 221 ? 24.824 46.507 47.383 1.00 24.39 422 SER A C 1
ATOM 1460 O O . SER A 1 221 ? 25.613 46.569 46.439 1.00 21.98 422 SER A O 1
ATOM 1463 N N . ASN A 1 222 ? 24.742 47.440 48.327 1.00 23.33 423 ASN A N 1
ATOM 1464 C CA . ASN A 1 222 ? 25.550 48.650 48.291 1.00 23.24 423 ASN A CA 1
ATOM 1465 C C . ASN A 1 222 ? 26.845 48.574 49.089 1.00 23.16 423 ASN A C 1
ATOM 1466 O O . ASN A 1 222 ? 27.565 49.561 49.187 1.00 22.54 423 ASN A O 1
ATOM 1471 N N . ALA A 1 223 ? 27.149 47.411 49.656 1.00 23.49 424 ALA A N 1
ATOM 1472 C CA . ALA A 1 223 ? 28.366 47.276 50.452 1.00 23.19 424 ALA A CA 1
ATOM 1473 C C . ALA A 1 223 ? 29.645 47.233 49.620 1.00 22.31 424 ALA A C 1
ATOM 1474 O O . ALA A 1 223 ? 29.665 46.722 48.500 1.00 21.21 424 ALA A O 1
ATOM 1476 N N . LEU A 1 224 ? 30.710 47.799 50.179 1.00 20.87 425 LEU A N 1
ATOM 1477 C CA . LEU A 1 224 ? 32.013 47.796 49.536 1.00 21.18 425 LEU A CA 1
ATOM 1478 C C . LEU A 1 224 ? 32.917 47.059 50.513 1.00 21.29 425 LEU A C 1
ATOM 1479 O O . LEU A 1 224 ? 33.193 47.548 51.611 1.00 22.32 425 LEU A O 1
ATOM 1484 N N . ILE A 1 225 ? 33.350 45.868 50.118 1.00 19.57 426 ILE A N 1
ATOM 1485 C CA . ILE A 1 225 ? 34.193 45.044 50.972 1.00 20.64 426 ILE A CA 1
ATOM 1486 C C . ILE A 1 225 ? 35.583 44.901 50.383 1.00 20.76 426 ILE A C 1
ATOM 1487 O O . ILE A 1 225 ? 35.766 44.281 49.337 1.00 20.61 426 ILE A O 1
ATOM 1492 N N . ASP A 1 226 ? 36.560 45.498 51.055 1.00 20.60 427 ASP A N 1
ATOM 1493 C CA . ASP A 1 226 ? 37.949 45.428 50.618 1.00 21.86 427 ASP A CA 1
ATOM 1494 C C . ASP A 1 226 ? 38.867 45.925 51.740 1.00 22.15 427 ASP A C 1
ATOM 1495 O O . ASP A 1 226 ? 38.395 46.353 52.795 1.00 20.42 427 ASP A O 1
ATOM 1500 N N . GLN A 1 227 ? 40.175 45.865 51.518 1.00 23.72 428 GLN A N 1
ATOM 1501 C CA . GLN A 1 227 ? 41.135 46.269 52.542 1.00 26.40 428 GLN A CA 1
ATOM 1502 C C . GLN A 1 227 ? 41.021 47.719 53.004 1.00 26.07 428 GLN A C 1
ATOM 1503 O O . GLN A 1 227 ? 41.314 48.031 54.159 1.00 27.39 428 GLN A O 1
ATOM 1509 N N . GLN A 1 228 ? 40.594 48.605 52.113 1.00 25.73 429 GLN A N 1
ATOM 1510 C CA . GLN A 1 228 ? 40.466 50.015 52.461 1.00 26.38 429 GLN A CA 1
ATOM 1511 C C . GLN A 1 228 ? 39.163 50.323 53.192 1.00 25.31 429 GLN A C 1
ATOM 1512 O O . GLN A 1 228 ? 39.132 51.153 54.102 1.00 25.28 429 GLN A O 1
ATOM 1518 N N . ASN A 1 229 ? 38.090 49.648 52.794 1.00 23.07 430 ASN A N 1
ATOM 1519 C CA . ASN A 1 229 ? 36.774 49.888 53.382 1.00 22.59 430 ASN A CA 1
ATOM 1520 C C . ASN A 1 229 ? 36.341 48.980 54.524 1.00 22.12 430 ASN A C 1
ATOM 1521 O O . ASN A 1 229 ? 35.336 49.252 55.175 1.00 23.36 430 ASN A O 1
ATOM 1526 N N . THR A 1 230 ? 37.084 47.914 54.782 1.00 21.95 431 THR A N 1
ATOM 1527 C CA . THR A 1 230 ? 36.673 46.975 55.819 1.00 21.94 431 THR A CA 1
ATOM 1528 C C . THR A 1 230 ? 37.714 46.668 56.884 1.00 21.96 431 THR A C 1
ATOM 1529 O O . THR A 1 230 ? 38.779 46.137 56.585 1.00 23.24 431 THR A O 1
ATOM 1533 N N . SER A 1 231 ? 37.384 46.998 58.130 1.00 21.87 432 SER A N 1
ATOM 1534 C CA . SER A 1 231 ? 38.256 46.744 59.274 1.00 23.22 432 SER A CA 1
ATOM 1535 C C . SER A 1 231 ? 37.689 45.532 60.013 1.00 22.86 432 SER A C 1
ATOM 1536 O O . SER A 1 231 ? 36.496 45.492 60.320 1.00 21.75 432 SER A O 1
ATOM 1539 N N . ILE A 1 232 ? 38.535 44.548 60.298 1.00 21.22 433 ILE A N 1
ATOM 1540 C CA . ILE A 1 232 ? 38.074 43.334 60.968 1.00 20.66 433 ILE A CA 1
ATOM 1541 C C . ILE A 1 232 ? 38.859 42.956 62.218 1.00 20.75 433 ILE A C 1
ATOM 1542 O O . ILE A 1 232 ? 40.087 42.959 62.220 1.00 21.06 433 ILE A O 1
ATOM 1547 N N . LYS A 1 233 ? 38.130 42.627 63.276 1.00 18.32 434 LYS A N 1
ATOM 1548 C CA . LYS A 1 233 ? 38.724 42.211 64.538 1.00 20.43 434 LYS A CA 1
ATOM 1549 C C . LYS A 1 233 ? 38.094 40.867 64.902 1.00 20.07 434 LYS A C 1
ATOM 1550 O O . LYS A 1 233 ? 36.923 40.615 64.596 1.00 19.08 434 LYS A O 1
ATOM 1556 N N . VAL A 1 234 ? 38.868 39.997 65.535 1.00 19.01 435 VAL A N 1
ATOM 1557 C CA . VAL A 1 234 ? 38.363 38.685 65.912 1.00 19.23 435 VAL A CA 1
ATOM 1558 C C . VAL A 1 234 ? 38.645 38.393 67.377 1.00 19.31 435 VAL A C 1
ATOM 1559 O O . VAL A 1 234 ? 39.759 38.618 67.858 1.00 19.22 435 VAL A O 1
ATOM 1563 N N . TYR A 1 235 ? 37.634 37.886 68.076 1.00 18.07 436 TYR A N 1
ATOM 1564 C CA . TYR A 1 235 ? 37.761 37.560 69.491 1.00 20.66 436 TYR A CA 1
ATOM 1565 C C . TYR A 1 235 ? 37.385 36.109 69.732 1.00 20.81 436 TYR A C 1
ATOM 1566 O O . TYR A 1 235 ? 36.466 35.583 69.108 1.00 21.44 436 TYR A O 1
ATOM 1575 N N . LYS A 1 236 ? 38.100 35.460 70.641 1.00 21.43 437 LYS A N 1
ATOM 1576 C CA . LYS A 1 236 ? 37.819 34.070 70.966 1.00 21.68 437 LYS A CA 1
ATOM 1577 C C . LYS A 1 236 ? 37.014 34.017 72.254 1.00 22.09 437 LYS A C 1
ATOM 1578 O O . LYS A 1 236 ? 37.384 34.639 73.245 1.00 22.23 437 LYS A O 1
ATOM 1584 N N . VAL A 1 237 ? 35.910 33.277 72.234 1.00 20.76 438 VAL A N 1
ATOM 1585 C CA . VAL A 1 237 ? 35.060 33.145 73.409 1.00 21.58 438 VAL A CA 1
ATOM 1586 C C . VAL A 1 237 ? 35.505 31.911 74.194 1.00 22.02 438 VAL A C 1
ATOM 1587 O O . VAL A 1 237 ? 35.744 30.855 73.603 1.00 22.20 438 VAL A O 1
ATOM 1591 N N . ASP A 1 238 ? 35.618 32.037 75.516 1.00 23.51 439 ASP A N 1
ATOM 1592 C CA . ASP A 1 238 ? 36.052 30.909 76.343 1.00 24.35 439 ASP A CA 1
ATOM 1593 C C . ASP A 1 238 ? 35.234 29.642 76.107 1.00 24.60 439 ASP A C 1
ATOM 1594 O O . ASP A 1 238 ? 35.799 28.566 75.900 1.00 24.94 439 ASP A O 1
ATOM 1599 N N . ASN A 1 239 ? 33.908 29.762 76.148 1.00 23.60 440 ASN A N 1
ATOM 1600 C CA . ASN A 1 239 ? 33.033 28.615 75.930 1.00 24.35 440 ASN A CA 1
ATOM 1601 C C . ASN A 1 239 ? 31.696 29.045 75.339 1.00 23.20 440 ASN A C 1
ATOM 1602 O O . ASN A 1 239 ? 31.303 30.214 75.434 1.00 21.91 440 ASN A O 1
ATOM 1607 N N . ALA A 1 240 ? 30.995 28.090 74.737 1.00 22.89 441 ALA A N 1
ATOM 1608 C CA . ALA A 1 240 ? 29.689 28.360 74.158 1.00 22.14 441 ALA A CA 1
ATOM 1609 C C . ALA A 1 240 ? 28.755 28.838 75.269 1.00 22.19 441 ALA A C 1
ATOM 1610 O O . ALA A 1 240 ? 27.901 29.690 75.049 1.00 22.58 441 ALA A O 1
ATOM 1612 N N . ALA A 1 241 ? 28.933 28.289 76.466 1.00 22.98 442 ALA A N 1
ATOM 1613 C CA . ALA A 1 241 ? 28.097 28.654 77.611 1.00 23.40 442 ALA A CA 1
ATOM 1614 C C . ALA A 1 241 ? 28.207 30.135 77.981 1.00 23.03 442 ALA A C 1
ATOM 1615 O O . ALA A 1 241 ? 27.356 30.663 78.693 1.00 24.94 442 ALA A O 1
ATOM 1617 N N . ASP A 1 242 ? 29.250 30.802 77.497 1.00 20.86 443 ASP A N 1
ATOM 1618 C CA . ASP A 1 242 ? 29.454 32.218 77.790 1.00 21.84 443 ASP A CA 1
ATOM 1619 C C . ASP A 1 242 ? 28.741 33.143 76.806 1.00 20.49 443 ASP A C 1
ATOM 1620 O O . ASP A 1 242 ? 28.821 34.366 76.930 1.00 21.73 443 ASP A O 1
ATOM 1625 N N . LEU A 1 243 ? 28.045 32.551 75.838 1.00 19.90 444 LEU A N 1
ATOM 1626 C CA . LEU A 1 243 ? 27.298 33.302 74.828 1.00 19.78 444 LEU A CA 1
ATOM 1627 C C . LEU A 1 243 ? 25.808 33.143 75.114 1.00 19.26 444 LEU A C 1
ATOM 1628 O O . LEU A 1 243 ? 25.278 32.039 75.027 1.00 19.97 444 LEU A O 1
ATOM 1633 N N . SER A 1 244 ? 25.131 34.242 75.446 1.00 20.09 445 SER A N 1
ATOM 1634 C CA . SER A 1 244 ? 23.703 34.186 75.769 1.00 20.07 445 SER A CA 1
ATOM 1635 C C . SER A 1 244 ? 22.799 34.137 74.541 1.00 19.78 445 SER A C 1
ATOM 1636 O O . SER A 1 244 ? 23.271 34.214 73.411 1.00 18.71 445 SER A O 1
ATOM 1639 N N . GLU A 1 245 ? 21.495 34.008 74.780 1.00 19.04 446 GLU A N 1
ATOM 1640 C CA . GLU A 1 245 ? 20.509 33.968 73.701 1.00 20.63 446 GLU A CA 1
ATOM 1641 C C . GLU A 1 245 ? 20.369 35.312 72.985 1.00 21.00 446 GLU A C 1
ATOM 1642 O O . GLU A 1 245 ? 19.810 35.381 71.890 1.00 20.65 446 GLU A O 1
ATOM 1648 N N . SER A 1 246 ? 20.853 36.378 73.617 1.00 20.68 447 SER A N 1
ATOM 1649 C CA . SER A 1 246 ? 20.820 37.709 73.016 1.00 20.66 447 SER A CA 1
ATOM 1650 C C . SER A 1 246 ? 22.209 37.983 72.449 1.00 19.82 447 SER A C 1
ATOM 1651 O O . SER A 1 246 ? 22.512 39.097 72.030 1.00 20.13 447 SER A O 1
ATOM 1654 N N . TYR A 1 247 ? 23.044 36.948 72.470 1.00 20.79 448 TYR A N 1
ATOM 1655 C CA . TYR A 1 247 ? 24.413 36.989 71.962 1.00 20.70 448 TYR A CA 1
ATOM 1656 C C . TYR A 1 247 ? 25.372 37.902 72.720 1.00 21.59 448 TYR A C 1
ATOM 1657 O O . TYR A 1 247 ? 26.263 38.522 72.137 1.00 21.50 448 TYR A O 1
ATOM 1666 N N . PHE A 1 248 ? 25.195 37.957 74.033 1.00 21.73 449 PHE A N 1
ATOM 1667 C CA . PHE A 1 248 ? 26.051 38.769 74.881 1.00 21.43 449 PHE A CA 1
ATOM 1668 C C . PHE A 1 248 ? 27.124 37.900 75.525 1.00 21.17 449 PHE A C 1
ATOM 1669 O O . PHE A 1 248 ? 26.869 36.770 75.946 1.00 20.08 449 PHE A O 1
ATOM 1677 N N . VAL A 1 249 ? 28.334 38.437 75.587 1.00 21.60 450 VAL A N 1
ATOM 1678 C CA . VAL A 1 249 ? 29.445 37.740 76.206 1.00 21.77 450 VAL A CA 1
ATOM 1679 C C . VAL A 1 249 ? 30.113 38.731 77.142 1.00 23.07 450 VAL A C 1
ATOM 1680 O O . VAL A 1 249 ? 30.433 39.853 76.747 1.00 23.25 450 VAL A O 1
ATOM 1684 N N . ASN A 1 250 ? 30.306 38.320 78.388 1.00 24.28 451 ASN A N 1
ATOM 1685 C CA . ASN A 1 250 ? 30.960 39.175 79.362 1.00 26.39 451 ASN A CA 1
ATOM 1686 C C . ASN A 1 250 ? 32.412 39.354 78.910 1.00 26.85 451 ASN A C 1
ATOM 1687 O O . ASN A 1 250 ? 33.054 38.399 78.475 1.00 26.61 451 ASN A O 1
ATOM 1692 N N . PRO A 1 251 ? 32.946 40.582 79.001 1.00 28.34 452 PRO A N 1
ATOM 1693 C CA . PRO A 1 251 ? 34.327 40.872 78.594 1.00 28.98 452 PRO A CA 1
ATOM 1694 C C . PRO A 1 251 ? 35.379 39.931 79.177 1.00 28.86 452 PRO A C 1
ATOM 1695 O O . PRO A 1 251 ? 36.438 39.729 78.582 1.00 28.49 452 PRO A O 1
ATOM 1699 N N . GLU A 1 252 ? 35.091 39.355 80.339 1.00 29.35 453 GLU A N 1
ATOM 1700 C CA . GLU A 1 252 ? 36.039 38.454 80.980 1.00 30.22 453 GLU A CA 1
ATOM 1701 C C . GLU A 1 252 ? 36.094 37.084 80.309 1.00 28.57 453 GLU A C 1
ATOM 1702 O O . GLU A 1 252 ? 36.999 36.292 80.585 1.00 27.12 453 GLU A O 1
ATOM 1708 N N . ASN A 1 253 ? 35.135 36.809 79.426 1.00 25.93 454 ASN A N 1
ATOM 1709 C CA . ASN A 1 253 ? 35.097 35.522 78.745 1.00 26.01 454 ASN A CA 1
ATOM 1710 C C . ASN A 1 253 ? 35.476 35.522 77.269 1.00 24.84 454 ASN A C 1
ATOM 1711 O O . ASN A 1 253 ? 35.162 34.583 76.542 1.00 25.07 454 ASN A O 1
ATOM 1716 N N . PHE A 1 254 ? 36.140 36.578 76.820 1.00 24.07 455 PHE A N 1
ATOM 1717 C CA . PHE A 1 254 ? 36.599 36.624 75.444 1.00 23.58 455 PHE A CA 1
ATOM 1718 C C . PHE A 1 254 ? 37.839 37.492 75.366 1.00 24.15 455 PHE A C 1
ATOM 1719 O O . PHE A 1 254 ? 38.034 38.385 76.190 1.00 23.88 455 PHE A O 1
ATOM 1727 N N . GLU A 1 255 ? 38.704 37.195 74.406 1.00 24.36 456 GLU A N 1
ATOM 1728 C CA . GLU A 1 255 ? 39.917 37.973 74.224 1.00 25.63 456 GLU A CA 1
ATOM 1729 C C . GLU A 1 255 ? 40.207 38.177 72.751 1.00 24.60 456 GLU A C 1
ATOM 1730 O O . GLU A 1 255 ? 39.830 37.357 71.912 1.00 22.30 456 GLU A O 1
ATOM 1736 N N . ASP A 1 256 ? 40.871 39.288 72.455 1.00 23.85 457 ASP A N 1
ATOM 1737 C CA . ASP A 1 256 ? 41.234 39.664 71.095 1.00 23.26 457 ASP A CA 1
ATOM 1738 C C . ASP A 1 256 ? 42.320 38.733 70.550 1.00 23.80 457 ASP A C 1
ATOM 1739 O O . ASP A 1 256 ? 43.410 38.638 71.117 1.00 24.56 457 ASP A O 1
ATOM 1744 N N . VAL A 1 257 ? 42.020 38.036 69.461 1.00 21.70 458 VAL A N 1
ATOM 1745 C CA . VAL A 1 257 ? 42.989 37.135 68.848 1.00 21.59 458 VAL A CA 1
ATOM 1746 C C . VAL A 1 257 ? 43.162 37.487 67.376 1.00 21.25 458 VAL A C 1
ATOM 1747 O O . VAL A 1 257 ? 43.470 36.630 66.556 1.00 20.70 458 VAL A O 1
ATOM 1751 N N . THR A 1 258 ? 42.975 38.762 67.051 1.00 21.24 459 THR A N 1
ATOM 1752 C CA . THR A 1 258 ? 43.094 39.213 65.672 1.00 22.42 459 THR A CA 1
ATOM 1753 C C . THR A 1 258 ? 44.470 38.871 65.101 1.00 23.66 459 THR A C 1
ATOM 1754 O O . THR A 1 258 ? 44.610 38.596 63.913 1.00 22.93 459 THR A O 1
ATOM 1758 N N . ASN A 1 259 ? 45.477 38.862 65.965 1.00 24.87 460 ASN A N 1
ATOM 1759 C CA . ASN A 1 259 ? 46.852 38.558 65.570 1.00 27.69 460 ASN A CA 1
ATOM 1760 C C . ASN A 1 259 ? 47.037 37.120 65.079 1.00 27.28 460 ASN A C 1
ATOM 1761 O O . ASN A 1 259 ? 47.924 36.849 64.273 1.00 29.35 460 ASN A O 1
ATOM 1766 N N . SER A 1 260 ? 46.208 36.202 65.564 1.00 26.15 461 SER A N 1
ATOM 1767 C CA . SER A 1 260 ? 46.339 34.797 65.193 1.00 25.96 461 SER A CA 1
ATOM 1768 C C . SER A 1 260 ? 45.627 34.335 63.921 1.00 25.06 461 SER A C 1
ATOM 1769 O O . SER A 1 260 ? 45.886 33.237 63.442 1.00 27.29 461 SER A O 1
ATOM 1772 N N . VAL A 1 261 ? 44.735 35.149 63.370 1.00 25.02 462 VAL A N 1
ATOM 1773 C CA . VAL A 1 261 ? 44.026 34.748 62.155 1.00 23.87 462 VAL A CA 1
ATOM 1774 C C . VAL A 1 261 ? 44.594 35.455 60.925 1.00 23.91 462 VAL A C 1
ATOM 1775 O O . VAL A 1 261 ? 45.234 36.494 61.043 1.00 24.32 462 VAL A O 1
ATOM 1779 N N . ASN A 1 262 ? 44.355 34.889 59.747 1.00 22.98 463 ASN A N 1
ATOM 1780 C CA . ASN A 1 262 ? 44.835 35.490 58.509 1.00 22.61 463 ASN A CA 1
ATOM 1781 C C . ASN A 1 262 ? 43.651 36.086 57.752 1.00 22.82 463 ASN A C 1
ATOM 1782 O O . ASN A 1 262 ? 42.749 35.372 57.308 1.00 21.76 463 ASN A O 1
ATOM 1787 N N . ILE A 1 263 ? 43.667 37.405 57.618 1.00 21.71 464 ILE A N 1
ATOM 1788 C CA . ILE A 1 263 ? 42.603 38.130 56.948 1.00 21.87 464 ILE A CA 1
ATOM 1789 C C . ILE A 1 263 ? 43.018 38.559 55.549 1.00 22.32 464 ILE A C 1
ATOM 1790 O O . ILE A 1 263 ? 44.045 39.205 55.372 1.00 23.09 464 ILE A O 1
ATOM 1795 N N . THR A 1 264 ? 42.213 38.194 54.559 1.00 21.17 465 THR A N 1
ATOM 1796 C CA . THR A 1 264 ? 42.485 38.560 53.174 1.00 21.72 465 THR A CA 1
ATOM 1797 C C . THR A 1 264 ? 41.177 38.895 52.461 1.00 21.15 465 THR A C 1
ATOM 1798 O O . THR A 1 264 ? 40.092 38.691 53.005 1.00 21.35 465 THR A O 1
ATOM 1802 N N . PHE A 1 265 ? 41.292 39.429 51.250 1.00 20.15 466 PHE A N 1
ATOM 1803 C CA . PHE A 1 265 ? 40.132 39.773 50.435 1.00 20.05 466 PHE A CA 1
ATOM 1804 C C . PHE A 1 265 ? 40.459 39.193 49.057 1.00 21.22 466 PHE A C 1
ATOM 1805 O O . PHE A 1 265 ? 40.749 39.930 48.116 1.00 20.43 466 PHE A O 1
ATOM 1813 N N . PRO A 1 266 ? 40.398 37.856 48.928 1.00 21.72 467 PRO A N 1
ATOM 1814 C CA . PRO A 1 266 ? 40.686 37.071 47.719 1.00 22.64 467 PRO A CA 1
ATOM 1815 C C . PRO A 1 266 ? 39.811 37.263 46.481 1.00 23.37 467 PRO A C 1
ATOM 1816 O O . PRO A 1 266 ? 40.191 36.851 45.383 1.00 22.35 467 PRO A O 1
ATOM 1820 N N . ASN A 1 267 ? 38.646 37.876 46.651 1.00 22.83 468 ASN A N 1
ATOM 1821 C CA . ASN A 1 267 ? 37.741 38.101 45.530 1.00 23.33 468 ASN A CA 1
ATOM 1822 C C . ASN A 1 267 ? 37.046 39.439 45.682 1.00 23.63 468 ASN A C 1
ATOM 1823 O O . ASN A 1 267 ? 37.044 40.022 46.772 1.00 24.92 468 ASN A O 1
ATOM 1828 N N . PRO A 1 268 ? 36.439 39.948 44.596 1.00 22.46 469 PRO A N 1
ATOM 1829 C CA . PRO A 1 268 ? 35.753 41.237 44.674 1.00 21.55 469 PRO A CA 1
ATOM 1830 C C . PRO A 1 268 ? 34.742 41.255 45.804 1.00 20.78 469 PRO A C 1
ATOM 1831 O O . PRO A 1 268 ? 33.959 40.320 45.954 1.00 20.39 469 PRO A O 1
ATOM 1835 N N . ASN A 1 269 ? 34.767 42.324 46.591 1.00 19.49 470 ASN A N 1
ATOM 1836 C CA . ASN A 1 269 ? 33.847 42.486 47.707 1.00 20.04 470 ASN A CA 1
ATOM 1837 C C . ASN A 1 269 ? 33.673 41.238 48.563 1.00 20.55 470 ASN A C 1
ATOM 1838 O O . ASN A 1 269 ? 32.551 40.823 48.864 1.00 20.46 470 ASN A O 1
ATOM 1843 N N . GLN A 1 270 ? 34.793 40.648 48.960 1.00 20.46 471 GLN A N 1
ATOM 1844 C CA . GLN A 1 270 ? 34.762 39.473 49.815 1.00 21.58 471 GLN A CA 1
ATOM 1845 C C . GLN A 1 270 ? 35.957 39.456 50.755 1.00 20.51 471 GLN A C 1
ATOM 1846 O O . GLN A 1 270 ? 37.089 39.688 50.330 1.00 20.71 471 GLN A O 1
ATOM 1852 N N . TYR A 1 271 ? 35.702 39.203 52.035 1.00 20.08 472 TYR A N 1
ATOM 1853 C CA . TYR A 1 271 ? 36.788 39.100 53.001 1.00 19.57 472 TYR A CA 1
ATOM 1854 C C . TYR A 1 271 ? 36.857 37.636 53.402 1.00 20.42 472 TYR A C 1
ATOM 1855 O O . TYR A 1 271 ? 35.860 36.911 53.317 1.00 20.01 472 TYR A O 1
ATOM 1864 N N . LYS A 1 272 ? 38.038 37.199 53.819 1.00 20.39 473 LYS A N 1
ATOM 1865 C CA . LYS A 1 272 ? 38.244 35.814 54.231 1.00 20.98 473 LYS A CA 1
ATOM 1866 C C . LYS A 1 272 ? 39.045 35.779 55.529 1.00 19.88 473 LYS A C 1
ATOM 1867 O O . LYS A 1 272 ? 40.092 36.407 55.628 1.00 20.09 473 LYS A O 1
ATOM 1873 N N . VAL A 1 273 ? 38.541 35.051 56.522 1.00 20.28 474 VAL A N 1
ATOM 1874 C CA . VAL A 1 273 ? 39.230 34.924 57.802 1.00 19.11 474 VAL A CA 1
ATOM 1875 C C . VAL A 1 273 ? 39.586 33.461 58.053 1.00 19.09 474 VAL A C 1
ATOM 1876 O O . VAL A 1 273 ? 38.711 32.626 58.270 1.00 18.64 474 VAL A O 1
ATOM 1880 N N . GLU A 1 274 ? 40.877 33.151 57.998 1.00 20.38 475 GLU A N 1
ATOM 1881 C CA . GLU A 1 274 ? 41.351 31.795 58.243 1.00 21.85 475 GLU A CA 1
ATOM 1882 C C . GLU A 1 274 ? 41.806 31.795 59.697 1.00 21.08 475 GLU A C 1
ATOM 1883 O O . GLU A 1 274 ? 42.707 32.540 60.059 1.00 21.82 475 GLU A O 1
ATOM 1889 N N . PHE A 1 275 ? 41.188 30.963 60.528 1.00 22.02 476 PHE A N 1
ATOM 1890 C CA . PHE A 1 275 ? 41.517 30.944 61.949 1.00 24.23 476 PHE A CA 1
ATOM 1891 C C . PHE A 1 275 ? 42.862 30.350 62.354 1.00 26.42 476 PHE A C 1
ATOM 1892 O O . PHE A 1 275 ? 43.471 30.812 63.319 1.00 28.72 476 PHE A O 1
ATOM 1900 N N . ASN A 1 276 ? 43.325 29.343 61.624 1.00 28.08 477 ASN A N 1
ATOM 1901 C CA . ASN A 1 276 ? 44.621 28.710 61.891 1.00 30.80 477 ASN A CA 1
ATOM 1902 C C . ASN A 1 276 ? 44.996 28.517 63.363 1.00 31.06 477 ASN A C 1
ATOM 1903 O O . ASN A 1 276 ? 46.029 29.011 63.807 1.00 32.88 477 ASN A O 1
ATOM 1908 N N . THR A 1 277 ? 44.176 27.795 64.116 1.00 30.99 478 THR A N 1
ATOM 1909 C CA . THR A 1 277 ? 44.473 27.551 65.524 1.00 31.33 478 THR A CA 1
ATOM 1910 C C . THR A 1 277 ? 45.576 26.501 65.641 1.00 31.78 478 THR A C 1
ATOM 1911 O O . THR A 1 277 ? 45.822 25.742 64.703 1.00 31.82 478 THR A O 1
ATOM 1915 N N . PRO A 1 278 ? 46.252 26.441 66.798 1.00 32.26 479 PRO A N 1
ATOM 1916 C CA . PRO A 1 278 ? 47.331 25.473 67.026 1.00 32.92 479 PRO A CA 1
ATOM 1917 C C . PRO A 1 278 ? 46.943 24.022 66.723 1.00 33.17 479 PRO A C 1
ATOM 1918 O O . PRO A 1 278 ? 47.741 23.268 66.163 1.00 33.00 479 PRO A O 1
ATOM 1922 N N . ASP A 1 279 ? 45.722 23.634 67.088 1.00 33.21 480 ASP A N 1
ATOM 1923 C CA . ASP A 1 279 ? 45.254 22.267 66.848 1.00 33.28 480 ASP A CA 1
ATOM 1924 C C . ASP A 1 279 ? 44.505 22.113 65.524 1.00 31.71 480 ASP A C 1
ATOM 1925 O O . ASP A 1 279 ? 44.059 21.015 65.193 1.00 29.88 480 ASP A O 1
ATOM 1930 N N . ASP A 1 280 ? 44.373 23.206 64.776 1.00 29.80 481 ASP A N 1
ATOM 1931 C CA . ASP A 1 280 ? 43.646 23.200 63.506 1.00 29.70 481 ASP A CA 1
ATOM 1932 C C . ASP A 1 280 ? 42.183 22.850 63.749 1.00 28.68 481 ASP A C 1
ATOM 1933 O O . ASP A 1 280 ? 41.508 22.267 62.895 1.00 28.88 481 ASP A O 1
ATOM 1938 N N . GLN A 1 281 ? 41.702 23.206 64.933 1.00 27.72 482 GLN A N 1
ATOM 1939 C CA . GLN A 1 281 ? 40.321 22.951 65.317 1.00 27.63 482 GLN A CA 1
ATOM 1940 C C . GLN A 1 281 ? 39.858 23.991 66.330 1.00 26.70 482 GLN A C 1
ATOM 1941 O O . GLN A 1 281 ? 40.652 24.508 67.113 1.00 26.76 482 GLN A O 1
ATOM 1947 N N . ILE A 1 282 ? 38.575 24.325 66.281 1.00 25.98 483 ILE A N 1
ATOM 1948 C CA . ILE A 1 282 ? 38.009 25.259 67.239 1.00 23.97 483 ILE A CA 1
ATOM 1949 C C . ILE A 1 282 ? 36.908 24.484 67.936 1.00 23.85 483 ILE A C 1
ATOM 1950 O O . ILE A 1 282 ? 36.261 23.633 67.330 1.00 24.61 483 ILE A O 1
ATOM 1955 N N . THR A 1 283 ? 36.708 24.764 69.214 1.00 23.71 484 THR A N 1
ATOM 1956 C CA . THR A 1 283 ? 35.691 24.065 69.983 1.00 23.65 484 THR A CA 1
ATOM 1957 C C . THR A 1 283 ? 34.823 25.059 70.739 1.00 23.03 484 THR A C 1
ATOM 1958 O O . THR A 1 283 ? 33.951 24.669 71.510 1.00 22.04 484 THR A O 1
ATOM 1962 N N . THR A 1 284 ? 35.069 26.344 70.503 1.00 23.64 485 THR A N 1
ATOM 1963 C CA . THR A 1 284 ? 34.324 27.407 71.165 1.00 22.66 485 THR A CA 1
ATOM 1964 C C . THR A 1 284 ? 33.896 28.460 70.154 1.00 22.32 485 THR A C 1
ATOM 1965 O O . THR A 1 284 ? 34.306 28.426 68.998 1.00 23.05 485 THR A O 1
ATOM 1969 N N . PRO A 1 285 ? 33.056 29.415 70.577 1.00 20.70 486 PRO A N 1
ATOM 1970 C CA . PRO A 1 285 ? 32.628 30.448 69.631 1.00 20.66 486 PRO A CA 1
ATOM 1971 C C . PRO A 1 285 ? 33.717 31.487 69.405 1.00 18.79 486 PRO A C 1
ATOM 1972 O O . PRO A 1 285 ? 34.644 31.610 70.203 1.00 17.72 486 PRO A O 1
ATOM 1976 N N . TYR A 1 286 ? 33.592 32.221 68.305 1.00 19.94 487 TYR A N 1
ATOM 1977 C CA . TYR A 1 286 ? 34.502 33.306 67.972 1.00 20.15 487 TYR A CA 1
ATOM 1978 C C . TYR A 1 286 ? 33.618 34.456 67.523 1.00 21.64 487 TYR A C 1
ATOM 1979 O O . TYR A 1 286 ? 32.588 34.240 66.882 1.00 21.58 487 TYR A O 1
ATOM 1988 N N . ILE A 1 287 ? 34.014 35.672 67.875 1.00 20.40 488 ILE A N 1
ATOM 1989 C CA . ILE A 1 287 ? 33.261 36.854 67.498 1.00 19.61 488 ILE A CA 1
ATOM 1990 C C . ILE A 1 287 ? 34.050 37.664 66.478 1.00 19.97 488 ILE A C 1
ATOM 1991 O O . ILE A 1 287 ? 35.167 38.101 66.748 1.00 19.45 488 ILE A O 1
ATOM 1996 N N . VAL A 1 288 ? 33.469 37.861 65.302 1.00 18.84 489 VAL A N 1
ATOM 1997 C CA . VAL A 1 288 ? 34.138 38.641 64.271 1.00 18.70 489 VAL A CA 1
ATOM 1998 C C . VAL A 1 288 ? 33.425 39.977 64.136 1.00 18.41 489 VAL A C 1
ATOM 1999 O O . VAL A 1 288 ? 32.236 40.025 63.815 1.00 19.71 489 VAL A O 1
ATOM 2003 N N . VAL A 1 289 ? 34.140 41.063 64.413 1.00 16.71 490 VAL A N 1
ATOM 2004 C CA . VAL A 1 289 ? 33.553 42.390 64.310 1.00 17.72 490 VAL A CA 1
ATOM 2005 C C . VAL A 1 289 ? 34.015 43.084 63.041 1.00 18.59 490 VAL A C 1
ATOM 2006 O O . VAL A 1 289 ? 35.211 43.296 62.833 1.00 19.14 490 VAL A O 1
ATOM 2010 N N . VAL A 1 290 ? 33.056 43.433 62.191 1.00 18.99 491 VAL A N 1
ATOM 2011 C CA . VAL A 1 290 ? 33.351 44.099 60.932 1.00 19.93 491 VAL A CA 1
ATOM 2012 C C . VAL A 1 290 ? 32.843 45.539 60.897 1.00 20.75 491 VAL A C 1
ATOM 2013 O O . VAL A 1 290 ? 31.658 45.803 61.118 1.00 20.93 491 VAL A O 1
ATOM 2017 N N . ASN A 1 291 ? 33.753 46.469 60.636 1.00 20.34 492 ASN A N 1
ATOM 2018 C CA . ASN A 1 291 ? 33.394 47.877 60.511 1.00 21.70 492 ASN A CA 1
ATOM 2019 C C . ASN A 1 291 ? 33.682 48.188 59.049 1.00 21.19 492 ASN A C 1
ATOM 2020 O O . ASN A 1 291 ? 34.834 48.340 58.654 1.00 21.25 492 ASN A O 1
ATOM 2025 N N . GLY A 1 292 ? 32.631 48.252 58.242 1.00 22.10 493 GLY A N 1
ATOM 2026 C CA . GLY A 1 292 ? 32.824 48.507 56.826 1.00 21.97 493 GLY A CA 1
ATOM 2027 C C . GLY A 1 292 ? 32.196 49.780 56.296 1.00 21.35 493 GLY A C 1
ATOM 2028 O O . GLY A 1 292 ? 31.807 50.667 57.063 1.00 20.92 493 GLY A O 1
ATOM 2029 N N . HIS A 1 293 ? 32.108 49.864 54.972 1.00 21.16 494 HIS A N 1
ATOM 2030 C CA . HIS A 1 293 ? 31.534 51.022 54.303 1.00 21.49 494 HIS A CA 1
ATOM 2031 C C . HIS A 1 293 ? 30.542 50.641 53.213 1.00 23.08 494 HIS A C 1
ATOM 2032 O O . HIS A 1 293 ? 30.521 49.507 52.722 1.00 21.03 494 HIS A O 1
ATOM 2039 N N . ILE A 1 294 ? 29.736 51.624 52.832 1.00 23.20 495 ILE A N 1
ATOM 2040 C CA . ILE A 1 294 ? 28.724 51.466 51.807 1.00 25.77 495 ILE A CA 1
ATOM 2041 C C . ILE A 1 294 ? 29.026 52.385 50.626 1.00 25.43 495 ILE A C 1
ATOM 2042 O O . ILE A 1 294 ? 29.677 53.420 50.775 1.00 24.06 495 ILE A O 1
ATOM 2047 N N . ASP A 1 295 ? 28.553 51.984 49.454 1.00 25.89 496 ASP A N 1
ATOM 2048 C CA . A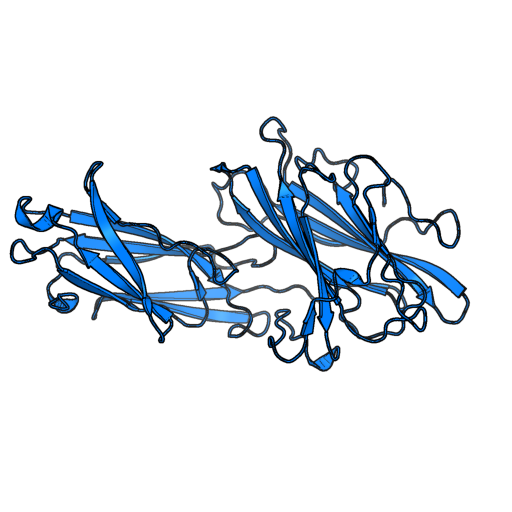SP A 1 295 ? 28.720 52.749 48.230 1.00 26.69 496 ASP A CA 1
ATOM 2049 C C . ASP A 1 295 ? 27.530 53.710 48.182 1.00 27.51 496 ASP A C 1
ATOM 2050 O O . ASP A 1 295 ? 26.418 53.307 47.848 1.00 27.41 496 ASP A O 1
ATOM 2055 N N . PRO A 1 296 ? 27.752 54.993 48.517 1.00 29.33 497 PRO A N 1
ATOM 2056 C CA . PRO A 1 296 ? 26.679 55.994 48.514 1.00 31.23 497 PRO A CA 1
ATOM 2057 C C . PRO A 1 296 ? 25.962 56.190 47.181 1.00 31.99 497 PRO A C 1
ATOM 2058 O O . PRO A 1 296 ? 24.847 56.708 47.142 1.00 32.62 497 PRO A O 1
ATOM 2062 N N . ASN A 1 297 ? 26.593 55.773 46.090 1.00 32.68 498 ASN A N 1
ATOM 2063 C CA . ASN A 1 297 ? 25.984 55.934 44.776 1.00 32.63 498 ASN A CA 1
ATOM 2064 C C . ASN A 1 297 ? 25.238 54.691 44.322 1.00 32.18 498 ASN A C 1
ATOM 2065 O O . ASN A 1 297 ? 24.722 54.632 43.203 1.00 31.20 498 ASN A O 1
ATOM 2070 N N . SER A 1 298 ? 25.186 53.699 45.201 1.00 31.15 499 SER A N 1
ATOM 2071 C CA . SER A 1 298 ? 24.480 52.459 44.920 1.00 32.15 499 SER A CA 1
ATOM 2072 C C . SER A 1 298 ? 23.016 52.664 45.304 1.00 32.37 499 SER A C 1
ATOM 2073 O O . SER A 1 298 ? 22.715 53.324 46.299 1.00 30.82 499 SER A O 1
ATOM 2076 N N . LYS A 1 299 ? 22.110 52.104 44.512 1.00 33.52 500 LYS A N 1
ATOM 2077 C CA . LYS A 1 299 ? 20.682 52.231 44.781 1.00 34.63 500 LYS A CA 1
ATOM 2078 C C . LYS A 1 299 ? 20.189 50.999 45.537 1.00 34.08 500 LYS A C 1
ATOM 2079 O O . LYS A 1 299 ? 18.998 50.860 45.820 1.00 33.80 500 LYS A O 1
ATOM 2085 N N . GLY A 1 300 ? 21.119 50.111 45.871 1.00 32.56 501 GLY A N 1
ATOM 2086 C CA . GLY A 1 300 ? 20.756 48.900 46.578 1.00 30.56 501 GLY A CA 1
ATOM 2087 C C . GLY A 1 300 ? 20.749 49.057 48.084 1.00 30.55 501 GLY A C 1
ATOM 2088 O O . GLY A 1 300 ? 21.146 50.093 48.619 1.00 30.42 501 GLY A O 1
ATOM 2089 N N . ASP A 1 301 ? 20.283 48.018 48.766 1.00 28.97 502 ASP A N 1
ATOM 2090 C CA . ASP A 1 301 ? 20.226 48.005 50.220 1.00 27.90 502 ASP A CA 1
ATOM 2091 C C . ASP A 1 301 ? 21.521 47.374 50.724 1.00 25.64 502 ASP A C 1
ATOM 2092 O O . ASP A 1 301 ? 22.323 46.872 49.932 1.00 24.35 502 ASP A O 1
ATOM 2097 N N . LEU A 1 302 ? 21.727 47.406 52.036 1.00 24.23 503 LEU A N 1
ATOM 2098 C CA . LEU A 1 302 ? 22.914 46.791 52.623 1.00 22.97 503 LEU A CA 1
ATOM 2099 C C . LEU A 1 302 ? 22.578 45.309 52.802 1.00 20.88 503 LEU A C 1
ATOM 2100 O O . LEU A 1 302 ? 21.945 44.924 53.784 1.00 20.96 503 LEU A O 1
ATOM 2105 N N . ALA A 1 303 ? 22.987 44.492 51.831 1.00 21.08 504 ALA A N 1
ATOM 2106 C CA . ALA A 1 303 ? 22.718 43.055 51.847 1.00 20.50 504 ALA A CA 1
ATOM 2107 C C . ALA A 1 303 ? 24.028 42.281 51.915 1.00 20.55 504 ALA A C 1
ATOM 2108 O O . ALA A 1 303 ? 24.888 42.415 51.047 1.00 20.47 504 ALA A O 1
ATOM 2110 N N . LEU A 1 304 ? 24.160 41.452 52.942 1.00 19.86 505 LEU A N 1
ATOM 2111 C CA . LEU A 1 304 ? 25.385 40.691 53.158 1.00 19.48 505 LEU A CA 1
ATOM 2112 C C . LEU A 1 304 ? 25.122 39.213 53.406 1.00 19.48 505 LEU A C 1
ATOM 2113 O O . LEU A 1 304 ? 24.057 38.834 53.891 1.00 19.00 505 LEU A O 1
ATOM 2118 N N . ARG A 1 305 ? 26.102 38.383 53.066 1.00 18.82 506 ARG A N 1
ATOM 2119 C CA . ARG A 1 305 ? 26.000 36.948 53.290 1.00 19.89 506 ARG A CA 1
ATOM 2120 C C . ARG A 1 305 ? 27.310 36.481 53.902 1.00 18.93 506 ARG A C 1
ATOM 2121 O O . ARG A 1 305 ? 28.373 36.672 53.320 1.00 20.50 506 ARG A O 1
ATOM 2129 N N . SER A 1 306 ? 27.226 35.880 55.081 1.00 18.41 507 SER A N 1
ATOM 2130 C CA . SER A 1 306 ? 28.406 35.374 55.778 1.00 17.06 507 SER A CA 1
ATOM 2131 C C . SER A 1 306 ? 28.408 33.852 55.647 1.00 18.74 507 SER A C 1
ATOM 2132 O O . SER A 1 306 ? 27.368 33.207 55.782 1.00 18.46 507 SER A O 1
ATOM 2135 N N . THR A 1 307 ? 29.575 33.274 55.389 1.00 18.41 508 THR A N 1
ATOM 2136 C CA . THR A 1 307 ? 29.656 31.831 55.218 1.00 18.91 508 THR A CA 1
ATOM 2137 C C . THR A 1 307 ? 30.773 31.180 56.019 1.00 18.79 508 THR A C 1
ATOM 2138 O O . THR A 1 307 ? 31.935 31.557 55.888 1.00 18.62 508 THR A O 1
ATOM 2142 N N . LEU A 1 308 ? 30.419 30.205 56.852 1.00 18.47 509 LEU A N 1
ATOM 2143 C CA . LEU A 1 308 ? 31.416 29.477 57.633 1.00 17.75 509 LEU A CA 1
ATOM 2144 C C . LEU A 1 308 ? 31.714 28.158 56.924 1.00 19.24 509 LEU A C 1
ATOM 2145 O O . LEU A 1 308 ? 30.792 27.417 56.571 1.00 19.49 509 LEU A O 1
ATOM 2150 N N . TYR A 1 309 ? 32.999 27.884 56.699 1.00 19.11 510 TYR A N 1
ATOM 2151 C CA . TYR A 1 309 ? 33.444 26.644 56.059 1.00 19.71 510 TYR A CA 1
ATOM 2152 C C . TYR A 1 309 ? 34.153 25.807 57.114 1.00 19.77 510 TYR A C 1
ATOM 2153 O O . TYR A 1 309 ? 34.674 26.347 58.087 1.00 20.16 510 TYR A O 1
ATOM 2162 N N . GLY A 1 310 ? 34.181 24.491 56.927 1.00 20.65 511 GLY A N 1
ATOM 2163 C CA . GLY A 1 310 ? 34.867 23.648 57.887 1.00 22.68 511 GLY A CA 1
ATOM 2164 C C . GLY A 1 310 ? 34.735 22.156 57.655 1.00 23.51 511 GLY A C 1
ATOM 2165 O O . GLY A 1 310 ? 33.784 21.701 57.019 1.00 22.90 511 GLY A O 1
ATOM 2166 N N . TYR A 1 311 ? 35.701 21.398 58.173 1.00 23.97 512 TYR A N 1
ATOM 2167 C CA . TYR A 1 311 ? 35.689 19.941 58.061 1.00 25.60 512 TYR A CA 1
ATOM 2168 C C . TYR A 1 311 ? 35.068 19.349 59.316 1.00 26.11 512 TYR A C 1
ATOM 2169 O O . TYR A 1 311 ? 34.992 20.006 60.355 1.00 25.27 512 TYR A O 1
ATOM 2178 N N . ASN A 1 312 ? 34.619 18.105 59.207 1.00 28.11 513 ASN A N 1
ATOM 2179 C CA . ASN A 1 312 ? 34.092 17.379 60.354 1.00 30.80 513 ASN A CA 1
ATOM 2180 C C . ASN A 1 312 ? 35.141 16.285 60.530 1.00 32.12 513 ASN A C 1
ATOM 2181 O O . ASN A 1 312 ? 36.156 16.296 59.833 1.00 31.63 513 ASN A O 1
ATOM 2186 N N . SER A 1 313 ? 34.914 15.351 61.441 1.00 34.20 514 SER A N 1
ATOM 2187 C CA . SER A 1 313 ? 35.873 14.278 61.661 1.00 36.62 514 SER A CA 1
ATOM 2188 C C . SER A 1 313 ? 36.130 13.453 60.393 1.00 37.55 514 SER A C 1
ATOM 2189 O O . SER A 1 313 ? 37.269 13.064 60.118 1.00 37.30 514 SER A O 1
ATOM 2192 N N . ASN A 1 314 ? 35.073 13.202 59.622 1.00 37.97 515 ASN A N 1
ATOM 2193 C CA . ASN A 1 314 ? 35.171 12.413 58.391 1.00 37.35 515 ASN A CA 1
ATOM 2194 C C . ASN A 1 314 ? 35.683 13.205 57.195 1.00 36.05 515 ASN A C 1
ATOM 2195 O O . ASN A 1 314 ? 35.448 12.836 56.042 1.00 35.65 515 ASN A O 1
ATOM 2200 N N . ILE A 1 315 ? 36.387 14.291 57.489 1.00 33.45 516 ILE A N 1
ATOM 2201 C CA . ILE A 1 315 ? 36.969 15.168 56.490 1.00 31.11 516 ILE A CA 1
ATOM 2202 C C . ILE A 1 315 ? 36.061 15.575 55.325 1.00 28.18 516 ILE A C 1
ATOM 2203 O O . ILE A 1 315 ? 36.497 15.654 54.178 1.00 28.44 516 ILE A O 1
ATOM 2208 N N . ILE A 1 316 ? 34.792 15.836 55.623 1.00 25.64 517 ILE A N 1
ATOM 2209 C CA . ILE A 1 316 ? 33.865 16.302 54.600 1.00 24.72 517 ILE A CA 1
ATOM 2210 C C . ILE A 1 316 ? 33.838 17.825 54.771 1.00 24.18 517 ILE A C 1
ATOM 2211 O O . ILE A 1 316 ? 33.497 18.331 55.842 1.00 22.62 517 ILE A O 1
ATOM 2216 N N . TRP A 1 317 ? 34.221 18.538 53.716 1.00 22.45 518 TRP A N 1
ATOM 2217 C CA . TRP A 1 317 ? 34.282 19.997 53.710 1.00 22.93 518 TRP A CA 1
ATOM 2218 C C . TRP A 1 317 ? 32.914 20.581 53.375 1.00 22.64 518 TRP A C 1
ATOM 2219 O O . TRP A 1 317 ? 32.407 20.391 52.270 1.00 22.70 518 TRP A O 1
ATOM 2230 N N . ARG A 1 318 ? 32.319 21.286 54.336 1.00 21.25 519 ARG A N 1
ATOM 2231 C CA . ARG A 1 318 ? 31.001 21.883 54.148 1.00 21.60 519 ARG A CA 1
ATOM 2232 C C . ARG A 1 318 ? 30.984 23.387 54.411 1.00 21.24 519 ARG A C 1
ATOM 2233 O O . ARG A 1 318 ? 31.981 23.965 54.829 1.00 21.66 519 ARG A O 1
ATOM 2241 N N . SER A 1 319 ? 29.843 24.016 54.154 1.00 21.33 520 SER A N 1
ATOM 2242 C CA . SER A 1 319 ? 29.695 25.447 54.374 1.00 20.11 520 SER A CA 1
ATOM 2243 C C . SER A 1 319 ? 28.258 25.792 54.774 1.00 21.38 520 SER A C 1
ATOM 2244 O O . SER A 1 319 ? 27.299 25.169 54.308 1.00 20.42 520 SER A O 1
ATOM 2247 N N . MET A 1 320 ? 28.117 26.782 55.651 1.00 20.64 521 MET A N 1
ATOM 2248 C CA . MET A 1 320 ? 26.806 27.225 56.124 1.00 21.65 521 MET A CA 1
ATOM 2249 C C . MET A 1 320 ? 26.809 28.749 56.098 1.00 21.13 521 MET A C 1
ATOM 2250 O O . MET A 1 320 ? 27.804 29.374 56.474 1.00 20.14 521 MET A O 1
ATOM 2255 N N . SER A 1 321 ? 25.703 29.344 55.659 1.00 21.01 522 SER A N 1
ATOM 2256 C CA . SER A 1 321 ? 25.617 30.798 55.551 1.00 20.79 522 SER A CA 1
ATOM 2257 C C . SER A 1 321 ? 24.527 31.474 56.376 1.00 20.02 522 SER A C 1
ATOM 2258 O O . SER A 1 321 ? 23.643 30.825 56.918 1.00 20.42 522 SER A O 1
ATOM 2261 N N . TRP A 1 322 ? 24.614 32.801 56.452 1.00 18.72 523 TRP A N 1
ATOM 2262 C CA . TRP A 1 322 ? 23.640 33.621 57.158 1.00 18.04 523 TRP A CA 1
ATOM 2263 C C . TRP A 1 322 ? 23.513 34.935 56.401 1.00 17.75 523 TRP A C 1
ATOM 2264 O O . TRP A 1 322 ? 24.513 35.574 56.094 1.00 17.72 523 TRP A O 1
ATOM 2275 N N . ASP A 1 323 ? 22.282 35.328 56.088 1.00 19.54 524 ASP A N 1
ATOM 2276 C CA . ASP A 1 323 ? 22.039 36.568 55.359 1.00 19.38 524 ASP A CA 1
ATOM 2277 C C . ASP A 1 323 ? 21.564 37.706 56.249 1.00 19.95 524 ASP A C 1
ATOM 2278 O O . ASP A 1 323 ? 20.706 37.523 57.111 1.00 20.29 524 ASP A O 1
ATOM 2283 N N . ASN A 1 324 ? 22.131 38.884 56.026 1.00 19.04 525 ASN A N 1
ATOM 2284 C CA . ASN A 1 324 ? 21.752 40.085 56.758 1.00 20.99 525 ASN A CA 1
ATOM 2285 C C . ASN A 1 324 ? 21.458 41.171 55.732 1.00 22.07 525 ASN A C 1
ATOM 2286 O O . ASN A 1 324 ? 22.263 41.420 54.840 1.00 19.55 525 ASN A O 1
ATOM 2291 N N . GLU A 1 325 ? 20.304 41.814 55.854 1.00 23.59 526 GLU A N 1
ATOM 2292 C CA . GLU A 1 325 ? 19.947 42.875 54.924 1.00 26.66 526 GLU A CA 1
ATOM 2293 C C . GLU A 1 325 ? 19.115 43.942 55.607 1.00 26.69 526 GLU A C 1
ATOM 2294 O O . GLU A 1 325 ? 18.170 43.640 56.335 1.00 28.42 526 GLU A O 1
ATOM 2300 N N . VAL A 1 326 ? 19.488 45.195 55.384 1.00 27.55 527 VAL A N 1
ATOM 2301 C CA . VAL A 1 326 ? 18.755 46.319 55.944 1.00 29.30 527 VAL A CA 1
ATOM 2302 C C . VAL A 1 326 ? 18.707 47.416 54.891 1.00 30.10 527 VAL A C 1
ATOM 2303 O O . VAL A 1 326 ? 19.633 47.563 54.095 1.00 29.18 527 VAL A O 1
ATOM 2307 N N . ALA A 1 327 ? 17.618 48.171 54.870 1.00 32.88 528 ALA A N 1
ATOM 2308 C CA . ALA A 1 327 ? 17.495 49.262 53.916 1.00 35.33 528 ALA A CA 1
ATOM 2309 C C . ALA A 1 327 ? 18.367 50.410 54.416 1.00 37.14 528 ALA A C 1
ATOM 2310 O O . ALA A 1 327 ? 18.343 50.745 55.599 1.00 36.51 528 ALA A O 1
ATOM 2312 N N . PHE A 1 328 ? 19.150 50.997 53.519 1.00 40.08 529 PHE A N 1
ATOM 2313 C CA . PHE A 1 328 ? 20.019 52.107 53.883 1.00 43.31 529 PHE A CA 1
ATOM 2314 C C . PHE A 1 328 ? 19.25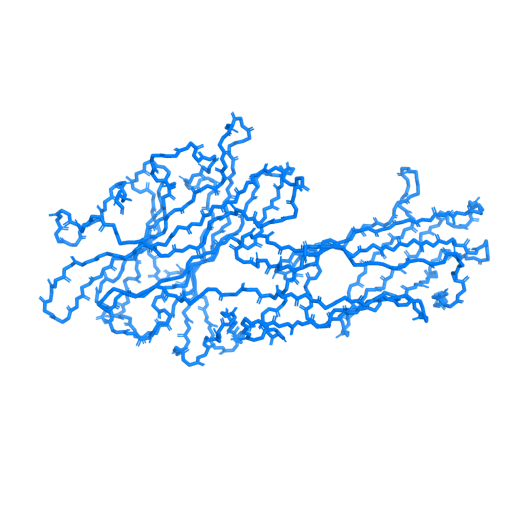7 53.414 53.646 1.00 46.65 529 PHE A C 1
ATOM 2315 O O . PHE A 1 328 ? 19.774 54.342 53.023 1.00 47.43 529 PHE A O 1
ATOM 2323 N N . ASN A 1 329 ? 18.027 53.479 54.152 1.00 50.61 530 ASN A N 1
ATOM 2324 C CA . ASN A 1 329 ? 17.180 54.660 53.980 1.00 53.42 530 ASN A CA 1
ATOM 2325 C C . ASN A 1 329 ? 17.137 55.550 55.218 1.00 55.09 530 ASN A C 1
ATOM 2326 O O . ASN A 1 329 ? 17.036 56.772 55.106 1.00 55.74 530 ASN A O 1
ATOM 2331 N N . ASN A 1 330 ? 17.226 54.934 56.397 1.00 56.67 531 ASN A N 1
ATOM 2332 C CA . ASN A 1 330 ? 17.196 55.653 57.665 1.00 57.87 531 ASN A CA 1
ATOM 2333 C C . ASN A 1 330 ? 15.784 56.123 57.996 1.00 58.64 531 ASN A C 1
ATOM 2334 O O . ASN A 1 330 ? 15.446 56.320 59.173 1.00 58.43 531 ASN A O 1
ATOM 2339 N N . GLY A 1 331 ? 14.960 56.311 56.971 1.00 59.16 532 GLY A N 1
ATOM 2340 C CA . GLY A 1 331 ? 13.595 56.757 57.184 1.00 59.89 532 GLY A CA 1
ATOM 2341 C C . GLY A 1 331 ? 12.870 55.892 58.199 1.00 59.88 532 GLY A C 1
ATOM 2342 O O . GLY A 1 331 ? 12.427 56.379 59.241 1.00 60.23 532 GLY A O 1
ATOM 2343 N N . SER A 1 332 ? 12.753 54.604 57.893 1.00 59.76 533 SER A N 1
ATOM 2344 C CA . SER A 1 332 ? 12.086 53.659 58.781 1.00 59.62 533 SER A CA 1
ATOM 2345 C C . SER A 1 332 ? 13.086 53.132 59.806 1.00 59.22 533 SER A C 1
ATOM 2346 O O . SER A 1 332 ? 14.203 52.751 59.449 1.00 59.35 533 SER A O 1
ATOM 2349 N N . GLY A 1 333 ? 12.686 53.119 61.075 1.00 58.53 534 GLY A N 1
ATOM 2350 C CA . GLY A 1 333 ? 13.567 52.630 62.121 1.00 57.66 534 GLY A CA 1
ATOM 2351 C C . GLY A 1 333 ? 14.232 51.332 61.705 1.00 56.69 534 GLY A C 1
ATOM 2352 O O . GLY A 1 333 ? 15.447 51.283 61.508 1.00 57.23 534 GLY A O 1
ATOM 2353 N N . SER A 1 334 ? 13.428 50.282 61.564 1.00 55.23 535 SER A N 1
ATOM 2354 C CA . SER A 1 334 ? 13.924 48.972 61.153 1.00 53.46 535 SER A CA 1
ATOM 2355 C C . SER A 1 334 ? 12.751 48.077 60.755 1.00 52.69 535 SER A C 1
ATOM 2356 O O . SER A 1 334 ? 11.657 48.568 60.472 1.00 52.78 535 SER A O 1
ATOM 2359 N N . GLY A 1 335 ? 12.980 46.767 60.736 1.00 51.89 536 GLY A N 1
ATOM 2360 C CA . GLY A 1 335 ? 11.930 45.840 60.357 1.00 49.95 536 GLY A CA 1
ATOM 2361 C C . GLY A 1 335 ? 11.836 45.744 58.846 1.00 48.89 536 GLY A C 1
ATOM 2362 O O . GLY A 1 335 ? 12.231 46.676 58.141 1.00 49.06 536 GLY A O 1
ATOM 2363 N N . ASP A 1 336 ? 11.319 44.620 58.349 1.00 47.10 537 ASP A N 1
ATOM 2364 C CA . ASP A 1 336 ? 11.175 44.392 56.911 1.00 44.66 537 ASP A CA 1
ATOM 2365 C C . ASP A 1 336 ? 12.505 43.983 56.283 1.00 42.23 537 ASP A C 1
ATOM 2366 O O . ASP A 1 336 ? 12.573 43.665 55.094 1.00 42.40 537 ASP A O 1
ATOM 2371 N N . GLY A 1 337 ? 13.561 43.995 57.089 1.00 38.33 538 GLY A N 1
ATOM 2372 C CA . GLY A 1 337 ? 14.868 43.613 56.591 1.00 32.92 538 GLY A CA 1
ATOM 2373 C C . GLY A 1 337 ? 15.014 42.106 56.616 1.00 30.56 538 GLY A C 1
ATOM 2374 O O . GLY A 1 337 ? 14.023 41.386 56.752 1.00 29.99 538 GLY A O 1
ATOM 2375 N N . ILE A 1 338 ? 16.247 41.627 56.493 1.00 26.73 539 ILE A N 1
ATOM 2376 C CA . ILE A 1 338 ? 16.509 40.194 56.497 1.00 25.95 539 ILE A CA 1
ATOM 2377 C C . ILE A 1 338 ? 17.528 39.802 57.569 1.00 24.33 539 ILE A C 1
ATOM 2378 O O . ILE A 1 338 ? 18.514 40.500 57.784 1.00 22.93 539 ILE A O 1
ATOM 2383 N N . ASP A 1 339 ? 17.269 38.684 58.241 1.00 22.34 540 ASP A N 1
ATOM 2384 C CA . ASP A 1 339 ? 18.156 38.167 59.280 1.00 22.21 540 ASP A CA 1
ATOM 2385 C C . ASP A 1 339 ? 17.844 36.681 59.433 1.00 21.50 540 ASP A C 1
ATOM 2386 O O . ASP A 1 339 ? 17.072 36.280 60.305 1.00 21.87 540 ASP A O 1
ATOM 2391 N N . LYS A 1 340 ? 18.443 35.860 58.580 1.00 21.53 541 LYS A N 1
ATOM 2392 C CA . LYS A 1 340 ? 18.168 34.435 58.653 1.00 23.58 541 LYS A CA 1
ATOM 2393 C C . LYS A 1 340 ? 19.252 33.553 58.060 1.00 22.02 541 LYS A C 1
ATOM 2394 O O . LYS A 1 340 ? 20.145 34.025 57.354 1.00 21.94 541 LYS A O 1
ATOM 2400 N N . PRO A 1 341 ? 19.176 32.244 58.342 1.00 21.54 542 PRO A N 1
ATOM 2401 C CA . PRO A 1 341 ? 20.131 31.249 57.858 1.00 21.87 542 PRO A CA 1
ATOM 2402 C C . PRO A 1 341 ? 19.865 30.835 56.418 1.00 22.24 542 PRO A C 1
ATOM 2403 O O . PRO A 1 341 ? 18.731 30.885 55.936 1.00 22.27 542 PRO A O 1
ATOM 2407 N N . VAL A 1 342 ? 20.923 30.418 55.742 1.00 22.85 543 VAL A N 1
ATOM 2408 C CA . VAL A 1 342 ? 20.831 29.974 54.360 1.00 23.72 543 VAL A CA 1
ATOM 2409 C C . VAL A 1 342 ? 21.878 28.902 54.093 1.00 23.60 543 VAL A C 1
ATOM 2410 O O . VAL A 1 342 ? 23.048 29.075 54.434 1.00 24.32 543 VAL A O 1
ATOM 2414 N N . VAL A 1 343 ? 21.463 27.787 53.498 1.00 23.30 544 VAL A N 1
ATOM 2415 C CA . VAL A 1 343 ? 22.411 26.739 53.154 1.00 23.53 544 VAL A CA 1
ATOM 2416 C C . VAL A 1 343 ? 22.857 27.052 51.728 1.00 23.51 544 VAL A C 1
ATOM 2417 O O . VAL A 1 343 ? 22.047 27.064 50.804 1.00 22.83 544 VAL A O 1
ATOM 2421 N N . PRO A 1 344 ? 24.150 27.334 51.535 1.00 24.61 545 PRO A N 1
ATOM 2422 C CA . PRO A 1 344 ? 24.675 27.651 50.205 1.00 25.56 545 PRO A CA 1
ATOM 2423 C C . PRO A 1 344 ? 25.008 26.380 49.439 1.00 26.85 545 PRO A C 1
ATOM 2424 O O . PRO A 1 344 ? 25.029 25.291 50.014 1.00 28.05 545 PRO A O 1
ATOM 2428 N N . GLU A 1 345 ? 25.259 26.511 48.143 1.00 27.12 546 GLU A N 1
ATOM 2429 C CA . GLU A 1 345 ? 25.640 25.342 47.367 1.00 28.73 546 GLU A CA 1
ATOM 2430 C C . GLU A 1 345 ? 26.944 24.944 48.036 1.00 27.90 546 GLU A C 1
ATOM 2431 O O . GLU A 1 345 ? 27.787 25.799 48.306 1.00 27.71 546 GLU A O 1
ATOM 2437 N N . GLN A 1 346 ? 27.100 23.662 48.332 1.00 27.28 547 GLN A N 1
ATOM 2438 C CA . GLN A 1 346 ? 28.303 23.205 49.003 1.00 27.73 547 GLN A CA 1
ATOM 2439 C C . GLN A 1 346 ? 29.543 23.387 48.139 1.00 28.53 547 GLN A C 1
ATOM 2440 O O . GLN A 1 346 ? 29.470 23.336 46.911 1.00 28.98 547 GLN A O 1
ATOM 2446 N N . PRO A 1 347 ? 30.700 23.620 48.777 1.00 29.02 548 PRO A N 1
ATOM 2447 C CA . PRO A 1 347 ? 31.983 23.829 48.099 1.00 30.55 548 PRO A CA 1
ATOM 2448 C C . PRO A 1 347 ? 32.280 22.896 46.933 1.00 32.57 548 PRO A C 1
ATOM 2449 O O . PRO A 1 347 ? 31.997 21.699 46.988 1.00 32.32 548 PRO A O 1
ATOM 2453 N N . ASP A 1 348 ? 32.862 23.462 45.880 1.00 34.13 549 ASP A N 1
ATOM 2454 C CA . ASP A 1 348 ? 33.222 22.696 44.695 1.00 35.62 549 ASP A CA 1
ATOM 2455 C C . ASP A 1 348 ? 34.486 21.886 44.959 1.00 35.42 549 ASP A C 1
ATOM 2456 O O . ASP A 1 348 ? 34.604 20.744 44.522 1.00 36.45 549 ASP A O 1
ATOM 2461 N N . GLU A 1 349 ? 35.433 22.483 45.673 1.00 34.55 550 GLU A N 1
ATOM 2462 C CA . GLU A 1 349 ? 36.682 21.806 45.994 1.00 34.27 550 GLU A CA 1
ATOM 2463 C C . GLU A 1 349 ? 36.943 21.793 47.493 1.00 34.14 550 GLU A C 1
ATOM 2464 O O . GLU A 1 349 ? 36.799 22.811 48.167 1.00 33.36 550 GLU A O 1
ATOM 2470 N N . PRO A 1 350 ? 37.340 20.631 48.033 1.00 32.87 551 PRO A N 1
ATOM 2471 C CA . PRO A 1 350 ? 37.621 20.503 49.465 1.00 31.79 551 PRO A CA 1
ATOM 2472 C C . PRO A 1 350 ? 38.711 21.460 49.931 1.00 30.20 551 PRO A C 1
ATOM 2473 O O . PRO A 1 350 ? 39.784 21.530 49.332 1.00 30.52 551 PRO A O 1
ATOM 2477 N N . GLY A 1 351 ? 38.426 22.202 50.998 1.00 27.60 552 GLY A N 1
ATOM 2478 C CA . GLY A 1 351 ? 39.399 23.141 51.530 1.00 26.22 552 GLY A CA 1
ATOM 2479 C C . GLY A 1 351 ? 39.415 24.491 50.833 1.00 25.01 552 GLY A C 1
ATOM 2480 O O . GLY A 1 351 ? 40.148 25.392 51.235 1.00 23.65 552 GLY A O 1
ATOM 2481 N N . GLU A 1 352 ? 38.600 24.636 49.792 1.00 25.63 553 GLU A N 1
ATOM 2482 C CA . GLU A 1 352 ? 38.534 25.882 49.028 1.00 26.87 553 GLU A CA 1
ATOM 2483 C C . GLU A 1 352 ? 37.230 26.621 49.288 1.00 26.28 553 GLU A C 1
ATOM 2484 O O . GLU A 1 352 ? 36.179 25.998 49.447 1.00 25.31 553 GLU A O 1
ATOM 2490 N N . ILE A 1 353 ? 37.293 27.948 49.324 1.00 24.99 554 ILE A N 1
ATOM 2491 C CA . ILE A 1 353 ? 36.087 28.740 49.534 1.00 24.47 554 ILE A CA 1
ATOM 2492 C C . ILE A 1 353 ? 35.527 29.144 48.171 1.00 25.58 554 ILE A C 1
ATOM 2493 O O . ILE A 1 353 ? 36.222 29.050 47.157 1.00 24.80 554 ILE A O 1
ATOM 2498 N N . GLU A 1 354 ? 34.265 29.562 48.147 1.00 25.85 555 GLU A N 1
ATOM 2499 C CA . GLU A 1 354 ? 33.609 29.982 46.912 1.00 25.73 555 GLU A CA 1
ATOM 2500 C C . GLU A 1 354 ? 33.656 31.503 46.753 1.00 25.21 555 GLU A C 1
ATOM 2501 O O . GLU A 1 354 ? 33.402 32.243 47.704 1.00 24.41 555 GLU A O 1
ATOM 2507 N N . PRO A 1 355 ? 33.986 31.989 45.546 1.00 24.71 556 PRO A N 1
ATOM 2508 C CA . PRO A 1 355 ? 34.053 33.432 45.302 1.00 25.53 556 PRO A CA 1
ATOM 2509 C C . PRO A 1 355 ? 32.709 34.112 45.543 1.00 24.73 556 PRO A C 1
ATOM 2510 O O . PRO A 1 355 ? 32.655 35.246 46.012 1.00 24.72 556 PRO A O 1
ATOM 2514 N N . ILE A 1 356 ? 31.632 33.408 45.204 1.00 25.61 557 ILE A N 1
ATOM 2515 C CA . ILE A 1 356 ? 30.271 33.910 45.381 1.00 28.15 557 ILE A CA 1
ATOM 2516 C C . ILE A 1 356 ? 29.380 32.755 45.841 1.00 29.44 557 ILE A C 1
ATOM 2517 O O . ILE A 1 356 ? 28.979 31.914 45.036 1.00 29.49 557 ILE A O 1
ATOM 2522 N N . PRO A 1 357 ? 29.060 32.705 47.144 1.00 29.59 558 PRO A N 1
ATOM 2523 C CA . PRO A 1 357 ? 28.220 31.664 47.750 1.00 30.02 558 PRO A CA 1
ATOM 2524 C C . PRO A 1 357 ? 26.742 31.809 47.396 1.00 30.43 558 PRO A C 1
ATOM 2525 O O . PRO A 1 357 ? 26.005 32.503 48.096 1.00 28.96 558 PRO A O 1
ATOM 2529 N N . GLU A 1 358 ? 26.304 31.150 46.328 1.00 31.51 559 GLU A N 1
ATOM 2530 C CA . GLU A 1 358 ? 24.904 31.236 45.913 1.00 34.35 559 GLU A CA 1
ATOM 2531 C C . GLU A 1 358 ? 24.015 30.159 46.529 1.00 35.65 559 GLU A C 1
ATOM 2532 O O . GLU A 1 358 ? 24.480 29.314 47.294 1.00 34.18 559 GLU A O 1
ATOM 2538 N N . LYS A 1 359 ? 22.733 30.205 46.168 1.00 37.52 560 LYS A N 1
ATOM 2539 C CA . LYS A 1 359 ? 21.719 29.271 46.652 1.00 39.15 560 LYS A CA 1
ATOM 2540 C C . LYS A 1 359 ? 21.324 29.629 48.067 1.00 39.45 560 LYS A C 1
ATOM 2541 O O . LYS A 1 359 ? 22.056 29.214 48.987 1.00 41.12 560 LYS A O 1
#

B-factor: mean 26.67, std 7.33, range [14.44, 74.29]

Solvent-accessible surface area: 15501 Å² total; per-residue (Å²): 96,75,83,4,16,136,85,11,72,110,33,82,21,15,22,91,28,46,117,40,5,61,15,14,19,6,0,35,0,79,0,58,3,8,6,13,10,30,83,82,3,78,130,24,6,24,1,70,0,66,16,18,143,41,7,46,11,24,3,45,54,124,120,27,180,28,40,63,2,91,12,79,124,102,54,0,0,76,14,102,77,44,123,111,30,20,0,47,0,52,2,28,86,44,9,81,116,106,100,112,19,166,6,105,14,75,0,40,0,12,6,21,41,83,43,7,131,108,58,13,111,20,83,0,36,3,1,4,34,117,43,87,15,99,54,80,2,69,0,30,16,66,186,88,7,108,50,124,20,0,0,0,0,0,0,0,14,37,34,48,42,120,93,41,39,7,50,5,6,0,20,0,0,6,29,26,39,89,0,62,33,3,11,0,0,4,6,45,38,15,141,61,93,15,4,2,58,5,46,154,173,35,10,55,11,91,0,51,84,0,58,78,31,100,37,22,40,127,1,14,50,10,64,84,148,42,61,112,82,22,33,137,56,15,81,52,52,54,67,38,118,45,0,4,49,0,54,2,77,26,142,118,79,64,4,64,17,0,9,17,0,15,0,68,1,66,4,41,86,131,33,201,14,56,0,0,4,11,1,0,0,1,0,38,25,103,107,126,82,21,35,1,7,0,0,1,0,24,8,48,38,79,71,64,75,44,42,24,157,27,48,17,80,63,24,54,1,100,68,22,114,92,93,36,97,27,41,66,111,3,69,144

Nearest PDB structures (foldseek):
  1n67-assembly1_A  TM=1.003E+00  e=2.755E-70  Staphylococcus aureus
  5jq6-assembly1_A  TM=7.197E-01  e=7.886E-51  Staphylococcus aureus
  2vr3-assembly2_B  TM=7.091E-01  e=7.083E-51  Staphylococcus aureus
  4b60-assembly1_A  TM=7.141E-01  e=5.610E-24  Staphylococcus aureus subsp. aureus NCTC 8325
  4b60-assembly2_B  TM=7.175E-01  e=1.128E-23  Staphylococcus aureus subsp. aureus NCTC 8325

InterPro domains:
  IPR005877 YSIRK Gram-positive signal peptide [PF04650] (4-27)
  IPR005877 YSIRK Gram-positive signal peptide [TIGR01168] (3-30)
  IPR008966 Adhesion domain superfamily [SSF49401] (229-369)
  IPR008966 Adhesion domain superfamily [SSF49401] (371-555)
  IPR011252 Fibrogen-binding domain 1 [G3DSA:2.60.40.1280] (229-369)
  IPR011266 Fibrinogen-binding domain 2 [PF10425] (380-525)
  IPR019931 LPXTG cell wall anchor motif [PF00746] (892-930)
  IPR019931 LPXTG cell wall anchor motif [PS50847] (896-933)
  IPR041171 SDR-like Ig domain [PF17961] (250-349)
  IPR050972 Serine-aspartate repeat-containing protein-like [PTHR34403] (1-749)

Secondary structure (DSSP, 8-state):
--B-GGG-EEEEEEEE--SEE-TTBT--EEEEEEEEPPTT--TT-EEEEB--TTEEESSSSTTPPPPPEEETTEEEEEEEE-TTS-EEEEE-THHHH--S-EEEEEEEEEE-TTT--SSEEEEEEEEETTEEEEEEEEE--PPPEEETTEEEEE-B-EEETTTTEEEEEEEE-TT---EEEEEEEEEEPTTS---EE-STTT-EEEEEEES-GGGS-TT----GGGEEE-GGGSEEEEEETTEEEEE---TTSEE-S-EEEEEEEEE-TT--S-EEEEEEEEEE-TT---EEEEEEEEE-TT-SS-S-SSEEEEEPPPP-SSTT---SS---

Organism: Staphylococcus aureus (strain Newman) (NCBI:txid426430)

Radius of gyration: 22.57 Å; Cα contacts (8 Å, |Δi|>4): 901; chains: 1; bounding box: 41×74×47 Å

Foldseek 3Di:
DAACLVVWPPKAWEKAADQEFEQQQQFWIKIKIKTKDALPDAFFYKFKKFFDPQKDWQFQDPPRADDFWDDPPHGQWHWDQDPVRIIMITGHRPSVPDHGTMTMDMITIGGHCVPVQAWAKDKTKMGRPPHIYIDIHTYHFDDWDDDPQWTKFKGWRHADLVQQKTKMKMKTRLVLGKFAFKKKKKAFAPPFQAFFFAAPVFKDKWKKFFQASVQQTNSRDHDPVGIDTPRVQWDWHAPAGRMIMTGRPDPVRIGRHMMMMMMMGGGRNVGPTWHKMKMKMWGADPVRDIWIWIWIWTWGSPPPHSTPPTGTGIDGFDTDPDRPDDDNHGHD